Protein AF-A0AAE1SAD1-F1 (afdb_monomer)

Structure (mmCIF, N/CA/C/O backbone):
data_AF-A0AAE1SAD1-F1
#
_entry.id   AF-A0AAE1SAD1-F1
#
loop_
_atom_site.group_PDB
_atom_site.id
_atom_site.type_symbol
_atom_site.label_atom_id
_atom_site.label_alt_id
_atom_site.label_comp_id
_atom_site.label_asym_id
_atom_site.label_entity_id
_atom_site.label_seq_id
_atom_site.pdbx_PDB_ins_code
_atom_site.Cartn_x
_atom_site.Cartn_y
_atom_site.Cartn_z
_atom_site.occupancy
_atom_site.B_iso_or_equiv
_atom_site.auth_seq_id
_atom_site.auth_comp_id
_atom_site.auth_asym_id
_atom_site.auth_atom_id
_atom_site.pdbx_PDB_model_num
ATOM 1 N N . MET A 1 1 ? 0.193 -65.479 -30.398 1.00 45.03 1 MET A N 1
ATOM 2 C CA . MET A 1 1 ? -0.201 -64.657 -31.556 1.00 45.03 1 MET A CA 1
ATOM 3 C C . MET A 1 1 ? -1.504 -63.958 -31.208 1.00 45.03 1 MET A C 1
ATOM 5 O O . MET A 1 1 ? -2.545 -64.525 -31.478 1.00 45.03 1 MET A O 1
ATOM 9 N N . VAL A 1 2 ? -1.427 -62.800 -30.546 1.00 30.14 2 VAL A N 1
ATOM 10 C CA . VAL A 1 2 ? -2.433 -61.721 -30.554 1.00 30.14 2 VAL A CA 1
ATOM 11 C C . VAL A 1 2 ? -1.659 -60.444 -30.211 1.00 30.14 2 VAL A C 1
ATOM 13 O O . VAL A 1 2 ? -1.040 -60.374 -29.152 1.00 30.14 2 VAL A O 1
ATOM 16 N N . ASN A 1 3 ? -1.635 -59.507 -31.159 1.00 36.34 3 ASN A N 1
ATOM 17 C CA . ASN A 1 3 ? -1.235 -58.114 -30.973 1.00 36.34 3 ASN A CA 1
ATOM 18 C C . ASN A 1 3 ? -2.281 -57.410 -30.108 1.00 36.34 3 ASN A C 1
ATOM 20 O O . ASN A 1 3 ? -3.473 -57.578 -30.357 1.00 36.34 3 ASN A O 1
ATOM 24 N N . THR A 1 4 ? -1.842 -56.545 -29.202 1.00 33.09 4 THR A N 1
ATOM 25 C CA . THR A 1 4 ? -2.656 -55.414 -28.747 1.00 33.09 4 THR A CA 1
ATOM 26 C C . THR A 1 4 ? -1.772 -54.180 -28.735 1.00 33.09 4 THR A C 1
ATOM 28 O O . THR A 1 4 ? -0.856 -54.080 -27.919 1.00 33.09 4 THR A O 1
ATOM 31 N N . ASP A 1 5 ? -2.040 -53.312 -29.707 1.00 34.28 5 ASP A N 1
ATOM 32 C CA . ASP A 1 5 ? -1.488 -51.974 -29.877 1.00 34.28 5 ASP A CA 1
ATOM 33 C C . ASP A 1 5 ? -1.602 -51.147 -28.591 1.00 34.28 5 ASP A C 1
ATOM 35 O O . ASP A 1 5 ? -2.661 -51.078 -27.962 1.00 34.28 5 ASP A O 1
ATOM 39 N N . CYS A 1 6 ? -0.500 -50.494 -28.225 1.00 36.47 6 CYS A N 1
ATOM 40 C CA . CYS A 1 6 ? -0.513 -49.352 -27.321 1.00 36.47 6 CYS A CA 1
ATOM 41 C C . CYS A 1 6 ? -0.964 -48.128 -28.121 1.00 36.47 6 CYS A C 1
ATOM 43 O O . CYS A 1 6 ? -0.155 -47.516 -28.818 1.00 36.47 6 CYS A O 1
ATOM 45 N N . ASP A 1 7 ? -2.239 -47.766 -27.998 1.00 34.94 7 ASP A N 1
ATOM 46 C CA . ASP A 1 7 ? -2.718 -46.454 -28.420 1.00 34.94 7 ASP A CA 1
ATOM 47 C C . ASP A 1 7 ? -2.184 -45.382 -27.461 1.00 34.94 7 ASP A C 1
ATOM 49 O O . ASP A 1 7 ? -2.603 -45.259 -26.306 1.00 34.94 7 ASP A O 1
ATOM 53 N N . ASP A 1 8 ? -1.246 -44.599 -27.982 1.00 42.88 8 ASP A N 1
ATOM 54 C CA . ASP A 1 8 ? -0.755 -43.342 -27.438 1.00 42.88 8 ASP A CA 1
ATOM 55 C C . ASP A 1 8 ? -1.897 -42.310 -27.437 1.00 42.88 8 ASP A C 1
ATOM 57 O O . ASP A 1 8 ? -2.200 -41.668 -28.445 1.00 42.88 8 ASP A O 1
ATOM 61 N N . LYS A 1 9 ? -2.598 -42.182 -26.305 1.00 36.25 9 LYS A N 1
ATOM 62 C CA . LYS A 1 9 ? -3.498 -41.053 -26.053 1.00 36.25 9 LYS A CA 1
ATOM 63 C C . LYS A 1 9 ? -2.836 -40.103 -25.075 1.00 36.25 9 LYS A C 1
ATOM 65 O O . LYS A 1 9 ? -2.869 -40.297 -23.863 1.00 36.25 9 LYS A O 1
ATOM 70 N N . THR A 1 10 ? -2.293 -39.032 -25.638 1.00 41.91 10 THR A N 1
ATOM 71 C CA . THR A 1 10 ? -1.867 -37.817 -24.951 1.00 41.91 10 THR A CA 1
ATOM 72 C C . THR A 1 10 ? -3.072 -37.194 -24.232 1.00 41.91 10 THR A C 1
ATOM 74 O O . THR A 1 10 ? -3.811 -36.376 -24.778 1.00 41.91 10 THR A O 1
ATOM 77 N N . THR A 1 11 ? -3.328 -37.618 -22.997 1.00 37.41 11 THR A N 1
ATOM 78 C CA . THR A 1 11 ? -4.283 -36.964 -22.101 1.00 37.41 11 THR A CA 1
ATOM 79 C C . THR A 1 11 ? -3.652 -35.678 -21.577 1.00 37.41 11 THR A C 1
ATOM 81 O O . THR A 1 11 ? -2.951 -35.698 -20.567 1.00 37.41 11 THR A O 1
ATOM 84 N N . ASN A 1 12 ? -3.888 -34.553 -22.254 1.00 43.28 12 ASN A N 1
ATOM 85 C CA . ASN A 1 12 ? -3.687 -33.235 -21.650 1.00 43.28 12 ASN A CA 1
ATOM 86 C C . ASN A 1 12 ? -4.651 -33.116 -20.458 1.00 43.28 12 ASN A C 1
ATOM 88 O O . ASN A 1 12 ? -5.869 -33.077 -20.630 1.00 43.28 12 ASN A O 1
ATOM 92 N N . ALA A 1 13 ? -4.094 -33.180 -19.248 1.00 40.34 13 ALA A N 1
ATOM 93 C CA . ALA A 1 13 ? -4.828 -33.407 -18.011 1.00 40.34 13 ALA A CA 1
ATOM 94 C C . ALA A 1 13 ? -5.499 -32.122 -17.465 1.00 40.34 13 ALA A C 1
ATOM 96 O O . ALA A 1 13 ? -4.855 -31.073 -17.431 1.00 40.34 13 ALA A O 1
ATOM 97 N N . PRO A 1 14 ? -6.735 -32.205 -16.928 1.00 44.31 14 PRO A N 1
ATOM 98 C CA . PRO A 1 14 ? -7.414 -31.114 -16.207 1.00 44.31 14 PRO A CA 1
ATOM 99 C C . PRO A 1 14 ? -6.625 -30.566 -15.002 1.00 44.31 14 PRO A C 1
ATOM 101 O O . PRO A 1 14 ? -6.764 -29.401 -14.650 1.00 44.31 14 PRO A O 1
ATOM 104 N N . PHE A 1 15 ? -5.743 -31.387 -14.423 1.00 36.44 15 PHE A N 1
ATOM 105 C CA . PHE A 1 15 ? -4.927 -31.075 -13.242 1.00 36.44 15 PHE A CA 1
ATOM 106 C C . PHE A 1 15 ? -4.009 -29.855 -13.388 1.00 36.44 15 PHE A C 1
ATOM 108 O O . PHE A 1 15 ? -3.635 -29.244 -12.391 1.00 36.44 15 PHE A O 1
ATOM 115 N N . GLN A 1 16 ? -3.607 -29.509 -14.611 1.00 46.38 16 GLN A N 1
ATOM 116 C CA . GLN A 1 16 ? -2.643 -28.431 -14.829 1.00 46.38 16 GLN A CA 1
ATOM 117 C C . GLN A 1 16 ? -3.283 -27.042 -14.690 1.00 46.38 16 GLN A C 1
ATOM 119 O O . GLN A 1 16 ? -2.600 -26.090 -14.327 1.00 46.38 16 GLN A O 1
ATOM 124 N N . LYS A 1 17 ? -4.597 -26.940 -14.932 1.00 49.53 17 LYS A N 1
ATOM 125 C CA . LYS A 1 17 ? -5.351 -25.686 -14.822 1.00 49.53 17 LYS A CA 1
ATOM 126 C C . LYS A 1 17 ? -5.683 -25.346 -13.365 1.00 49.53 17 LYS A C 1
ATOM 128 O O . LYS A 1 17 ? -5.573 -24.190 -12.978 1.00 49.53 17 LYS A O 1
ATOM 133 N N . ASP A 1 18 ? -5.990 -26.359 -12.554 1.00 54.31 18 ASP A N 1
ATOM 134 C CA . ASP A 1 18 ? -6.294 -26.181 -11.127 1.00 54.31 18 ASP A CA 1
ATOM 135 C C . ASP A 1 18 ? -5.071 -25.704 -10.321 1.00 54.31 18 ASP A C 1
ATOM 137 O O . ASP A 1 18 ? -5.212 -24.934 -9.372 1.00 54.31 18 ASP A O 1
ATOM 141 N N . LEU A 1 19 ? -3.856 -26.107 -10.717 1.00 58.06 19 LEU A N 1
ATOM 142 C CA . LEU A 1 19 ? -2.624 -25.655 -10.059 1.00 58.06 19 LEU A CA 1
ATOM 143 C C . LEU A 1 19 ? -2.280 -24.190 -10.367 1.00 58.06 19 LEU A C 1
ATOM 145 O O . LEU A 1 19 ? -1.718 -23.513 -9.513 1.00 58.06 19 LEU A O 1
ATOM 149 N N . GLU A 1 20 ? -2.594 -23.706 -11.573 1.00 61.91 20 GLU A N 1
ATOM 150 C CA . GLU A 1 20 ? -2.303 -22.323 -11.984 1.00 61.91 20 GLU A CA 1
ATOM 151 C C . GLU A 1 20 ? -3.233 -21.302 -11.322 1.00 61.91 20 GLU A C 1
ATOM 153 O O . GLU A 1 20 ? -2.832 -20.160 -11.110 1.00 61.91 20 GLU A O 1
ATOM 158 N N . ASP A 1 21 ? -4.446 -21.720 -10.957 1.00 72.12 21 ASP A N 1
ATOM 159 C CA . ASP A 1 21 ? -5.444 -20.866 -10.309 1.00 72.12 21 ASP A CA 1
ATOM 160 C C . ASP A 1 21 ? -5.381 -20.946 -8.764 1.00 72.12 21 ASP A C 1
ATOM 162 O O . ASP A 1 21 ? -6.132 -20.254 -8.075 1.00 72.12 21 ASP A O 1
ATOM 166 N N . THR A 1 22 ? -4.466 -21.747 -8.200 1.00 84.19 22 THR A N 1
ATOM 167 C CA . THR A 1 22 ? -4.281 -21.878 -6.745 1.00 84.19 22 THR A CA 1
ATOM 168 C C . THR A 1 22 ? -3.224 -20.899 -6.230 1.00 84.19 22 THR A C 1
ATOM 170 O O . THR A 1 22 ? -2.067 -20.940 -6.645 1.00 84.19 22 THR A O 1
ATOM 173 N N . ALA A 1 23 ? -3.588 -20.050 -5.265 1.00 86.69 23 ALA A N 1
ATOM 174 C CA . ALA A 1 23 ? -2.625 -19.196 -4.576 1.00 86.69 23 ALA A CA 1
ATOM 175 C C . ALA A 1 23 ? -1.689 -20.045 -3.696 1.00 86.69 23 ALA A C 1
ATOM 177 O O . ALA A 1 23 ? -2.121 -20.663 -2.721 1.00 86.69 23 ALA A O 1
ATOM 178 N N . MET A 1 24 ? -0.403 -20.078 -4.047 1.00 88.88 24 MET A N 1
ATOM 179 C CA . MET A 1 24 ? 0.636 -20.815 -3.325 1.00 88.88 24 MET A CA 1
ATOM 180 C C . MET A 1 24 ? 1.745 -19.881 -2.853 1.00 88.88 24 MET A C 1
ATOM 182 O O . MET A 1 24 ? 2.115 -18.946 -3.563 1.00 88.88 24 MET A O 1
ATOM 186 N N . ILE A 1 25 ? 2.293 -20.171 -1.672 1.00 91.12 25 ILE A N 1
ATOM 187 C CA . ILE A 1 25 ? 3.311 -19.347 -1.017 1.00 91.12 25 ILE A CA 1
ATOM 188 C C . ILE A 1 25 ? 4.451 -20.236 -0.525 1.00 91.12 25 ILE A C 1
ATOM 190 O O . ILE A 1 25 ? 4.215 -21.265 0.116 1.00 91.12 25 ILE A O 1
ATOM 194 N N . GLY A 1 26 ? 5.686 -19.838 -0.820 1.00 90.25 26 GLY A N 1
ATOM 195 C CA . GLY A 1 26 ? 6.889 -20.438 -0.264 1.00 90.25 26 GLY A CA 1
ATOM 196 C C . GLY A 1 26 ? 7.049 -20.151 1.231 1.00 90.25 26 GLY A C 1
ATOM 197 O O . GLY A 1 26 ? 6.724 -19.075 1.727 1.00 90.25 26 GLY A O 1
ATOM 198 N N . ILE A 1 27 ? 7.609 -21.111 1.971 1.00 90.62 27 ILE A N 1
ATOM 199 C CA . ILE A 1 27 ? 7.865 -20.930 3.409 1.00 90.62 27 ILE A CA 1
ATOM 200 C C . ILE A 1 27 ? 8.840 -19.776 3.688 1.00 90.62 27 ILE A C 1
ATOM 202 O O . ILE A 1 27 ? 8.686 -19.067 4.681 1.00 90.62 27 ILE A O 1
ATOM 206 N N . ASP A 1 28 ? 9.811 -19.561 2.798 1.00 87.75 28 ASP A N 1
ATOM 207 C CA . ASP A 1 28 ? 10.787 -18.478 2.918 1.00 87.75 28 ASP A CA 1
ATOM 208 C C . ASP A 1 28 ? 10.122 -17.107 2.729 1.00 87.75 28 ASP A C 1
ATOM 210 O O . ASP A 1 28 ? 10.429 -16.171 3.469 1.00 87.75 28 ASP A O 1
ATOM 214 N N . ASP A 1 29 ? 9.180 -16.995 1.786 1.00 89.00 29 ASP A N 1
ATOM 215 C CA . ASP A 1 29 ? 8.408 -15.771 1.558 1.00 89.00 29 ASP A CA 1
ATOM 216 C C . ASP A 1 29 ? 7.542 -15.448 2.781 1.00 89.00 29 ASP A C 1
ATOM 218 O O . ASP A 1 29 ? 7.532 -14.309 3.245 1.00 89.00 29 ASP A O 1
ATOM 222 N N . MET A 1 30 ? 6.926 -16.468 3.395 1.00 91.06 30 MET A N 1
ATOM 223 C CA . MET A 1 30 ? 6.197 -16.300 4.657 1.00 91.06 30 MET A CA 1
ATOM 224 C C . MET A 1 30 ? 7.071 -15.792 5.800 1.00 91.06 30 MET A C 1
ATOM 226 O O . MET A 1 30 ? 6.666 -14.919 6.565 1.00 91.06 30 MET A O 1
ATOM 230 N N . GLN A 1 31 ? 8.279 -16.336 5.946 1.00 87.88 31 GLN A N 1
ATOM 231 C CA . GLN A 1 31 ? 9.178 -15.917 7.018 1.00 87.88 31 GLN A CA 1
ATOM 232 C C . GLN A 1 31 ? 9.656 -14.476 6.846 1.00 87.88 31 GLN A C 1
ATOM 234 O O . GLN A 1 31 ? 9.837 -13.775 7.842 1.00 87.88 31 GLN A O 1
ATOM 239 N N . ARG A 1 32 ? 9.862 -14.039 5.602 1.00 85.31 32 ARG A N 1
ATOM 240 C CA . ARG A 1 32 ? 10.340 -12.691 5.281 1.00 85.31 32 ARG A CA 1
ATOM 241 C C . ARG A 1 32 ? 9.243 -11.637 5.387 1.00 85.31 32 ARG A C 1
ATOM 243 O O . ARG A 1 32 ? 9.510 -10.560 5.907 1.00 85.31 32 ARG A O 1
ATOM 250 N N . ALA A 1 33 ? 8.014 -11.987 5.021 1.00 89.56 33 ALA A N 1
ATOM 251 C CA . ALA A 1 33 ? 6.823 -11.164 5.225 1.00 89.56 33 ALA A CA 1
ATOM 252 C C . ALA A 1 33 ? 6.568 -10.782 6.698 1.00 89.56 33 ALA A C 1
ATOM 254 O O . ALA A 1 33 ? 5.872 -9.806 6.976 1.00 89.56 33 ALA A O 1
ATOM 255 N N . ASN A 1 34 ? 7.139 -11.514 7.664 1.00 88.19 34 ASN A N 1
ATOM 256 C CA . ASN A 1 34 ? 6.917 -11.257 9.089 1.00 88.19 34 ASN A CA 1
ATOM 257 C C . ASN A 1 34 ? 7.298 -9.840 9.531 1.00 88.19 34 ASN A C 1
ATOM 259 O O . ASN A 1 34 ? 6.636 -9.314 10.420 1.00 88.19 34 ASN A O 1
ATOM 263 N N . SER A 1 35 ? 8.335 -9.219 8.954 1.00 84.94 35 SER A N 1
ATOM 264 C CA . SER A 1 35 ? 8.712 -7.854 9.349 1.00 84.94 35 SER A CA 1
ATOM 265 C C . SER A 1 35 ? 7.663 -6.831 8.923 1.00 84.94 35 SER A C 1
ATOM 267 O O . SER A 1 35 ? 7.303 -5.973 9.725 1.00 84.94 35 SER A O 1
ATOM 269 N N . THR A 1 36 ? 7.142 -6.949 7.696 1.00 86.62 36 THR A N 1
ATOM 270 C CA . THR A 1 36 ? 6.043 -6.102 7.210 1.00 86.62 36 THR A CA 1
ATOM 271 C C . THR A 1 36 ? 4.793 -6.343 8.039 1.00 86.62 36 THR A C 1
ATOM 273 O O . THR A 1 36 ? 4.138 -5.403 8.472 1.00 86.62 36 THR A O 1
ATOM 276 N N . LEU A 1 37 ? 4.486 -7.608 8.334 1.00 89.69 37 LEU A N 1
ATOM 277 C CA . LEU A 1 37 ? 3.317 -7.960 9.127 1.00 89.69 37 LEU A CA 1
ATOM 278 C C . LEU A 1 37 ? 3.418 -7.451 10.571 1.00 89.69 37 LEU A C 1
ATOM 280 O O . LEU A 1 37 ? 2.423 -6.974 11.112 1.00 89.69 37 LEU A O 1
ATOM 284 N N . GLU A 1 38 ? 4.594 -7.530 11.199 1.00 88.12 38 GLU A N 1
ATOM 285 C CA . GLU A 1 38 ? 4.828 -6.960 12.528 1.00 88.12 38 GLU A CA 1
ATOM 286 C C . GLU A 1 38 ? 4.620 -5.442 12.512 1.00 88.12 38 GLU A C 1
ATOM 288 O O . GLU A 1 38 ? 3.900 -4.926 13.372 1.00 88.12 38 GLU A O 1
ATOM 293 N N . ASP A 1 39 ? 5.206 -4.739 11.539 1.00 85.12 39 ASP A N 1
ATOM 294 C CA . ASP A 1 39 ? 5.037 -3.291 11.399 1.00 85.12 39 ASP A CA 1
ATOM 295 C C . ASP A 1 39 ? 3.571 -2.917 11.154 1.00 85.12 39 ASP A C 1
ATOM 297 O O . ASP A 1 39 ? 3.019 -2.075 11.862 1.00 85.12 39 ASP A O 1
ATOM 301 N N . PHE A 1 40 ? 2.893 -3.626 10.249 1.00 87.69 40 PHE A N 1
ATOM 302 C CA . PHE A 1 40 ? 1.468 -3.457 9.992 1.00 87.69 40 PHE A CA 1
ATOM 303 C C . PHE A 1 40 ? 0.643 -3.648 11.268 1.00 87.69 40 PHE A C 1
ATOM 305 O O . PHE A 1 40 ? -0.196 -2.811 11.591 1.00 87.69 40 PHE A O 1
ATOM 312 N N . CYS A 1 41 ? 0.896 -4.707 12.041 1.00 85.38 41 CYS A N 1
ATOM 313 C CA . CYS A 1 41 ? 0.181 -4.945 13.293 1.00 85.38 41 CYS A CA 1
ATOM 314 C C . CYS A 1 41 ? 0.431 -3.821 14.307 1.00 85.38 41 CYS A C 1
ATOM 316 O O . CYS A 1 41 ? -0.510 -3.344 14.936 1.00 85.38 41 CYS A O 1
ATOM 318 N N . ARG A 1 42 ? 1.681 -3.369 14.467 1.00 80.62 42 ARG A N 1
ATOM 319 C CA . ARG A 1 42 ? 2.030 -2.283 15.400 1.00 80.62 42 ARG A CA 1
ATOM 320 C C . ARG A 1 42 ? 1.410 -0.950 14.998 1.00 80.62 42 ARG A C 1
ATOM 322 O O . ARG A 1 42 ? 0.995 -0.195 15.874 1.00 80.62 42 ARG A O 1
ATOM 329 N N . SER A 1 43 ? 1.351 -0.685 13.699 1.00 79.12 43 SER A N 1
ATOM 330 C CA . SER A 1 43 ? 0.948 0.605 13.154 1.00 79.12 43 SER A CA 1
ATOM 331 C C . SER A 1 43 ? -0.560 0.695 12.918 1.00 79.12 43 SER A C 1
ATOM 333 O O . SER A 1 43 ? -1.150 1.717 13.239 1.00 79.12 43 SER A O 1
ATOM 335 N N . TYR A 1 44 ? -1.215 -0.359 12.417 1.00 82.62 44 TYR A N 1
ATOM 336 C CA . TYR A 1 44 ? -2.611 -0.293 11.960 1.00 82.62 44 TYR A CA 1
ATOM 337 C C . TYR A 1 44 ? -3.628 -0.827 12.960 1.00 82.62 44 TYR A C 1
ATOM 339 O O . TYR A 1 44 ? -4.765 -0.361 12.963 1.00 82.62 44 TYR A O 1
ATOM 347 N N . PHE A 1 45 ? -3.272 -1.762 13.844 1.00 84.38 45 PHE A N 1
ATOM 348 C CA . PHE A 1 45 ? -4.265 -2.362 14.747 1.00 84.38 45 PHE A CA 1
ATOM 349 C C . PHE A 1 45 ? -4.933 -1.334 15.657 1.00 84.38 45 PHE A C 1
ATOM 351 O O . PHE A 1 45 ? -6.133 -1.431 15.912 1.00 84.38 45 PHE A O 1
ATOM 358 N N . MET A 1 46 ? -4.196 -0.302 16.068 1.00 77.06 46 MET A N 1
ATOM 359 C CA . MET A 1 46 ? -4.766 0.804 16.833 1.00 77.06 46 MET A CA 1
ATOM 360 C C . MET A 1 46 ? -5.880 1.547 16.073 1.00 77.06 46 MET A C 1
ATOM 362 O O . MET A 1 46 ? -6.859 1.954 16.693 1.00 77.06 46 MET A O 1
ATOM 366 N N . PHE A 1 47 ? -5.792 1.667 14.743 1.00 75.81 47 PHE A N 1
ATOM 367 C CA . PHE A 1 47 ? -6.836 2.295 13.913 1.00 75.81 47 PHE A CA 1
ATOM 368 C C . PHE A 1 47 ? -8.048 1.396 13.733 1.00 75.81 47 PHE A C 1
ATOM 370 O O . PHE A 1 47 ? -9.177 1.867 13.668 1.00 75.81 47 PHE A O 1
ATOM 377 N N . HIS A 1 48 ? -7.821 0.088 13.770 1.00 79.81 48 HIS A N 1
ATOM 378 C CA . HIS A 1 48 ? -8.874 -0.919 13.799 1.00 79.81 48 HIS A CA 1
ATOM 379 C C . HIS A 1 48 ? -9.444 -1.134 15.206 1.00 79.81 48 HIS A C 1
ATOM 381 O O . HIS A 1 48 ? -10.138 -2.120 15.438 1.00 79.81 48 HIS A O 1
ATOM 387 N N . LYS A 1 49 ? -9.138 -0.253 16.175 1.00 76.94 49 LYS A N 1
ATOM 388 C CA . LYS A 1 49 ? -9.566 -0.368 17.582 1.00 76.94 49 LYS A CA 1
ATOM 389 C C . LYS A 1 49 ? -9.252 -1.749 18.182 1.00 76.94 49 LYS A C 1
ATOM 391 O O . LYS A 1 49 ? -9.960 -2.241 19.060 1.00 76.94 49 LYS A O 1
ATOM 396 N N . MET A 1 50 ? -8.206 -2.404 17.679 1.00 81.06 50 MET A N 1
ATOM 397 C CA . MET A 1 50 ? -7.783 -3.717 18.139 1.00 81.06 50 MET A CA 1
ATOM 398 C C . MET A 1 50 ? -6.865 -3.550 19.344 1.00 81.06 50 MET A C 1
ATOM 400 O O . MET A 1 50 ? -5.878 -2.819 19.298 1.00 81.06 50 MET A O 1
ATOM 404 N N . ASP A 1 51 ? -7.192 -4.254 20.425 1.00 75.69 51 ASP A N 1
ATOM 405 C CA . ASP A 1 51 ? -6.407 -4.234 21.653 1.00 75.69 51 ASP A CA 1
ATOM 406 C C . ASP A 1 51 ? -5.186 -5.169 21.525 1.00 75.69 51 ASP A C 1
ATOM 408 O O . ASP A 1 51 ? -5.364 -6.390 21.410 1.00 75.69 51 ASP A O 1
ATOM 412 N N . PRO A 1 52 ? -3.944 -4.647 21.570 1.00 69.62 52 PRO A N 1
ATOM 413 C CA . PRO A 1 52 ? -2.739 -5.468 21.502 1.00 69.62 52 PRO A CA 1
ATOM 414 C C . PRO A 1 52 ? -2.580 -6.410 22.708 1.00 69.62 52 PRO A C 1
ATOM 416 O O . PRO A 1 52 ? -1.838 -7.389 22.635 1.00 69.62 52 PRO A O 1
ATOM 419 N N . HIS A 1 53 ? -3.288 -6.157 23.813 1.00 77.38 53 HIS A N 1
ATOM 420 C CA . HIS A 1 53 ? -3.324 -7.031 24.983 1.00 77.38 53 HIS A CA 1
ATOM 421 C C . HIS A 1 53 ? -4.352 -8.169 24.852 1.00 77.38 53 HIS A C 1
ATOM 423 O O . HIS A 1 53 ? -4.420 -9.033 25.729 1.00 77.38 53 HIS A O 1
ATOM 429 N N . GLN A 1 54 ? -5.112 -8.220 23.751 1.00 83.31 54 GLN A N 1
ATOM 430 C CA . GLN A 1 54 ? -6.068 -9.285 23.443 1.00 83.31 54 GLN A CA 1
ATOM 431 C C . GLN A 1 54 ? -5.559 -10.170 22.297 1.00 83.31 54 GLN A C 1
ATOM 433 O O . GLN A 1 54 ? -5.903 -9.961 21.130 1.00 83.31 54 GLN A O 1
ATOM 438 N N . PRO A 1 55 ? -4.786 -11.229 22.603 1.00 80.25 55 PRO A N 1
ATOM 439 C CA . PRO A 1 55 ? -4.153 -12.055 21.578 1.00 80.25 55 PRO A CA 1
ATOM 440 C C . PRO A 1 55 ? -5.158 -12.754 20.656 1.00 80.25 55 PRO A C 1
ATOM 442 O O . PRO A 1 55 ? -4.831 -13.029 19.507 1.00 80.25 55 PRO A O 1
ATOM 445 N N . GLN A 1 56 ? -6.391 -13.014 21.106 1.00 81.81 56 GLN A N 1
ATOM 446 C CA . GLN A 1 56 ? -7.414 -13.623 20.249 1.00 81.81 56 GLN A CA 1
ATOM 447 C C . GLN A 1 56 ? -7.794 -12.735 19.061 1.00 81.81 56 GLN A C 1
ATOM 449 O O . GLN A 1 56 ? -7.940 -13.241 17.950 1.00 81.81 56 GLN A O 1
ATOM 454 N N . SER A 1 57 ? -7.904 -11.423 19.277 1.00 74.25 57 SER A N 1
ATOM 455 C CA . SER A 1 57 ? -8.231 -10.455 18.226 1.00 74.25 57 SER A CA 1
ATOM 456 C C . SER A 1 57 ? -7.128 -10.391 17.169 1.00 74.25 57 SER A C 1
ATOM 458 O O . SER A 1 57 ? -7.416 -10.274 15.985 1.00 74.25 57 SER A O 1
ATOM 460 N N . ILE A 1 58 ? -5.871 -10.552 17.589 1.00 77.88 58 ILE A N 1
ATOM 461 C CA . ILE A 1 58 ? -4.699 -10.596 16.708 1.00 77.88 58 ILE A CA 1
ATOM 462 C C . ILE A 1 58 ? -4.659 -11.913 15.923 1.00 77.88 58 ILE A C 1
ATOM 464 O O . ILE A 1 58 ? -4.642 -11.920 14.693 1.00 77.88 58 ILE A O 1
ATOM 468 N N . ILE A 1 59 ? -4.688 -13.043 16.636 1.00 86.81 59 ILE A N 1
ATOM 469 C CA . ILE A 1 59 ? -4.514 -14.387 16.065 1.00 86.81 59 ILE A CA 1
ATOM 470 C C . ILE A 1 59 ? -5.641 -14.735 15.088 1.00 86.81 59 ILE A C 1
ATOM 472 O O . ILE A 1 59 ? -5.413 -15.478 14.139 1.00 86.81 59 ILE A O 1
ATOM 476 N N . ARG A 1 60 ? -6.847 -14.192 15.284 1.00 89.19 60 ARG A N 1
ATOM 477 C CA . ARG A 1 60 ? -7.992 -14.449 14.404 1.00 89.19 60 ARG A CA 1
ATOM 478 C C . ARG A 1 60 ? -7.743 -14.024 12.954 1.00 89.19 60 ARG A C 1
ATOM 480 O O . ARG A 1 60 ? -8.175 -14.728 12.047 1.00 89.19 60 ARG A O 1
ATOM 487 N N . PHE A 1 61 ? -7.086 -12.886 12.737 1.00 91.31 61 PHE A N 1
ATOM 488 C CA . PHE A 1 61 ? -6.917 -12.293 11.402 1.00 91.31 61 PHE A CA 1
ATOM 489 C C . PHE A 1 61 ? -5.528 -12.538 10.813 1.00 91.31 61 PHE A C 1
ATOM 491 O O . PHE A 1 61 ? -5.360 -12.533 9.592 1.00 91.31 61 PHE A O 1
ATOM 498 N N . LEU A 1 62 ? -4.549 -12.815 11.677 1.00 91.12 62 LEU A N 1
ATOM 499 C CA . LEU A 1 62 ? -3.153 -12.998 11.302 1.00 91.12 62 LEU A CA 1
ATOM 500 C C . LEU A 1 62 ? -2.923 -14.030 10.181 1.00 91.12 62 LEU A C 1
ATOM 502 O O . LEU A 1 62 ? -2.113 -13.729 9.312 1.00 91.12 62 LEU A O 1
ATOM 506 N N . PRO A 1 63 ? -3.613 -15.191 10.115 1.00 92.81 63 PRO A N 1
ATOM 507 C CA . PRO A 1 63 ? -3.377 -16.160 9.046 1.00 92.81 63 PRO A CA 1
ATOM 508 C C . PRO A 1 63 ? -3.640 -15.604 7.644 1.00 92.81 63 PRO A C 1
ATOM 510 O O . PRO A 1 63 ? -2.835 -15.839 6.749 1.00 92.81 63 PRO A O 1
ATOM 513 N N . LEU A 1 64 ? -4.727 -14.845 7.445 1.00 94.56 64 LEU A N 1
ATOM 514 C CA . LEU A 1 64 ? -5.046 -14.290 6.125 1.00 94.56 64 LEU A CA 1
ATOM 515 C C . LEU A 1 64 ? -4.249 -13.032 5.792 1.00 94.56 64 LEU A C 1
ATOM 517 O O . LEU A 1 64 ? -3.881 -12.857 4.630 1.00 94.56 64 LEU A O 1
ATOM 521 N N . LEU A 1 65 ? -3.928 -12.201 6.787 1.00 95.19 65 LEU A N 1
ATOM 522 C CA . LEU A 1 65 ? -3.002 -11.084 6.589 1.00 95.19 65 LEU A CA 1
ATOM 523 C C . LEU A 1 65 ? -1.606 -11.598 6.217 1.00 95.19 65 LEU A C 1
ATOM 525 O O . LEU A 1 65 ? -1.038 -11.159 5.224 1.00 95.19 65 LEU A O 1
ATOM 529 N N . SER A 1 66 ? -1.099 -12.588 6.959 1.00 95.44 66 SER A N 1
ATOM 530 C CA . SER A 1 66 ? 0.180 -13.242 6.681 1.00 95.44 66 SER A CA 1
ATOM 531 C C . SER A 1 66 ? 0.174 -13.889 5.304 1.00 95.44 66 SER A C 1
ATOM 533 O O . SER A 1 66 ? 1.092 -13.643 4.534 1.00 95.44 66 SER A O 1
ATOM 535 N N . PHE A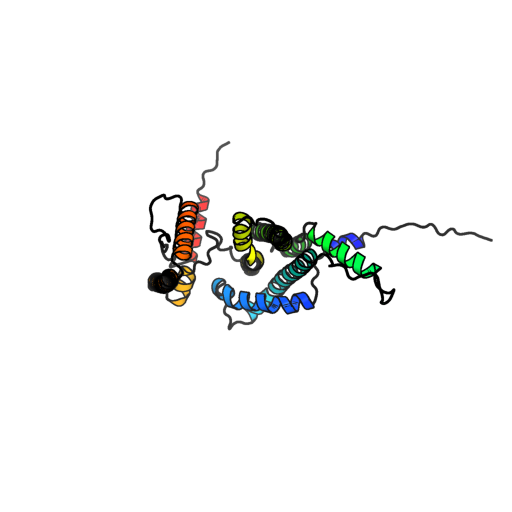 1 67 ? -0.862 -14.655 4.953 1.00 96.25 67 PHE A N 1
ATOM 536 C CA . PHE A 1 67 ? -0.973 -15.260 3.627 1.00 96.25 67 PHE A CA 1
ATOM 537 C C . PHE A 1 67 ? -0.942 -14.201 2.515 1.00 96.25 67 PHE A C 1
ATOM 539 O O . PHE A 1 67 ? -0.173 -14.316 1.570 1.00 96.25 67 PHE A O 1
ATOM 546 N N . THR A 1 68 ? -1.725 -13.132 2.647 1.00 96.81 68 THR A N 1
ATOM 547 C CA . THR A 1 68 ? -1.786 -12.066 1.637 1.00 96.81 68 THR A CA 1
ATOM 548 C C . THR A 1 68 ? -0.440 -11.364 1.468 1.00 96.81 68 THR A C 1
ATOM 550 O O . THR A 1 68 ? 0.065 -11.283 0.351 1.00 96.81 68 THR A O 1
ATOM 553 N N . GLU A 1 69 ? 0.174 -10.930 2.570 1.00 96.62 69 GLU A N 1
ATOM 554 C CA . GLU A 1 69 ? 1.480 -10.262 2.557 1.00 96.62 69 GLU A CA 1
ATOM 555 C C . GLU A 1 69 ? 2.576 -11.173 1.999 1.00 96.62 69 GLU A C 1
ATOM 557 O O . GLU A 1 69 ? 3.367 -10.775 1.152 1.00 96.62 69 GLU A O 1
ATOM 562 N N . SER A 1 70 ? 2.586 -12.441 2.405 1.00 96.38 70 SER A N 1
ATOM 563 C CA . SER A 1 70 ? 3.584 -13.402 1.929 1.00 96.38 70 SER A CA 1
ATOM 564 C C . SER A 1 70 ? 3.437 -13.692 0.436 1.00 96.38 70 SER A C 1
ATOM 566 O O . SER A 1 70 ? 4.432 -13.919 -0.250 1.00 96.38 70 SER A O 1
ATOM 568 N N . TYR A 1 71 ? 2.207 -13.670 -0.085 1.00 96.19 71 TYR A N 1
ATOM 569 C CA . TYR A 1 71 ? 1.961 -13.798 -1.517 1.00 96.19 71 TYR A CA 1
ATOM 570 C C . TYR A 1 71 ? 2.489 -12.572 -2.270 1.00 96.19 71 TYR A C 1
ATOM 572 O O . TYR A 1 71 ? 3.184 -12.739 -3.269 1.00 96.19 71 TYR A O 1
ATOM 580 N N . ILE A 1 72 ? 2.220 -11.357 -1.777 1.00 95.12 72 ILE A N 1
ATOM 581 C CA . ILE A 1 72 ? 2.752 -10.109 -2.351 1.00 95.12 72 ILE A CA 1
ATOM 582 C C . ILE A 1 72 ? 4.284 -10.136 -2.355 1.00 95.12 72 ILE A C 1
ATOM 584 O O . ILE A 1 72 ? 4.887 -9.961 -3.412 1.00 95.12 72 ILE A O 1
ATOM 588 N N . TYR A 1 73 ? 4.902 -10.487 -1.226 1.00 92.81 73 TYR A N 1
ATOM 589 C CA . TYR A 1 73 ? 6.353 -10.600 -1.093 1.00 92.81 73 TYR A CA 1
ATOM 590 C C . TYR A 1 73 ? 6.963 -11.613 -2.076 1.00 92.81 73 TYR A C 1
ATOM 592 O O . TYR A 1 73 ? 8.019 -11.385 -2.671 1.00 92.81 73 TYR A O 1
ATOM 600 N N . GLN A 1 74 ? 6.286 -12.744 -2.297 1.00 93.12 74 GLN A N 1
ATOM 601 C CA . GLN A 1 74 ? 6.708 -13.716 -3.303 1.00 93.12 74 GLN A CA 1
ATOM 602 C C . GLN A 1 74 ? 6.696 -13.101 -4.712 1.00 93.12 74 GLN A C 1
ATOM 604 O O . GLN A 1 74 ? 7.618 -13.349 -5.492 1.00 93.12 74 GLN A O 1
ATOM 609 N N . LEU A 1 75 ? 5.686 -12.292 -5.049 1.00 93.06 75 LEU A N 1
ATOM 610 C CA . LEU A 1 75 ? 5.631 -11.586 -6.331 1.00 93.06 75 LEU A CA 1
ATOM 611 C C . LEU A 1 75 ? 6.707 -10.495 -6.435 1.00 93.06 75 LEU A C 1
ATOM 613 O O . LEU A 1 75 ? 7.319 -10.387 -7.498 1.00 93.06 75 LEU A O 1
ATOM 617 N N . ASP A 1 76 ? 7.017 -9.774 -5.353 1.00 90.75 76 ASP A N 1
ATOM 618 C CA . ASP A 1 76 ? 8.148 -8.835 -5.308 1.00 90.75 76 ASP A CA 1
ATOM 619 C C . ASP A 1 76 ? 9.460 -9.547 -5.663 1.00 90.75 76 ASP A C 1
ATOM 621 O O . ASP A 1 76 ? 10.179 -9.125 -6.570 1.00 90.75 76 ASP A O 1
ATOM 625 N N . ASN A 1 77 ? 9.728 -10.706 -5.051 1.00 88.69 77 ASN A N 1
ATOM 626 C CA . ASN A 1 77 ? 10.912 -11.513 -5.361 1.00 88.69 77 ASN A CA 1
ATOM 627 C C . ASN A 1 77 ? 10.950 -11.972 -6.827 1.00 88.69 77 ASN A C 1
ATOM 629 O O . ASN A 1 77 ? 12.026 -12.099 -7.422 1.00 88.69 77 ASN A O 1
ATOM 633 N N . LEU A 1 78 ? 9.793 -12.289 -7.418 1.00 89.56 78 LEU A N 1
ATOM 634 C CA . LEU A 1 78 ? 9.712 -12.630 -8.839 1.00 89.56 78 LEU A CA 1
ATOM 635 C C . LEU A 1 78 ? 9.987 -11.406 -9.716 1.00 89.56 78 LEU A C 1
ATOM 637 O O . LEU A 1 78 ? 10.717 -11.530 -10.699 1.00 89.56 78 LEU A O 1
ATOM 641 N N . ASN A 1 79 ? 9.469 -10.237 -9.347 1.00 90.06 79 ASN A N 1
ATOM 642 C CA . ASN A 1 79 ? 9.726 -8.987 -10.044 1.00 90.06 79 ASN A CA 1
ATOM 643 C C . ASN A 1 79 ? 11.215 -8.592 -9.988 1.00 90.06 79 ASN A C 1
ATOM 645 O O . ASN A 1 79 ? 11.804 -8.289 -11.027 1.00 90.06 79 ASN A O 1
ATOM 649 N N . GLU A 1 80 ? 11.867 -8.698 -8.828 1.00 87.56 80 GLU A N 1
ATOM 650 C CA . GLU A 1 80 ? 13.305 -8.435 -8.673 1.00 87.56 80 GLU A CA 1
ATOM 651 C C . GLU A 1 80 ? 14.169 -9.344 -9.560 1.00 87.56 80 GLU A C 1
ATOM 653 O O . GLU A 1 80 ? 15.145 -8.902 -10.171 1.00 87.56 80 GLU A O 1
ATOM 658 N N . LYS A 1 81 ? 13.793 -10.621 -9.707 1.00 86.94 81 LYS A N 1
ATOM 659 C CA . LYS A 1 81 ? 14.487 -11.546 -10.621 1.00 86.94 81 LYS A CA 1
ATOM 660 C C . LYS A 1 81 ? 14.401 -11.093 -12.081 1.00 86.94 81 LYS A C 1
ATOM 662 O O . LYS A 1 81 ? 15.340 -11.338 -12.834 1.00 86.94 81 LYS A O 1
ATOM 667 N N . LEU A 1 82 ? 13.323 -10.412 -12.483 1.00 83.75 82 LEU A N 1
ATOM 668 C CA . LEU A 1 82 ? 13.193 -9.841 -13.830 1.00 83.75 82 LEU A CA 1
ATOM 669 C C . LEU A 1 82 ? 14.089 -8.611 -14.037 1.00 83.75 82 LEU A C 1
ATOM 671 O O . LEU A 1 82 ? 14.520 -8.363 -15.164 1.00 83.75 82 LEU A O 1
ATOM 675 N N . LEU A 1 83 ? 14.396 -7.861 -12.972 1.00 77.81 83 LEU A N 1
ATOM 676 C CA . LEU A 1 83 ? 15.312 -6.710 -13.012 1.00 77.81 83 LEU A CA 1
ATOM 677 C C . LEU A 1 83 ? 16.770 -7.117 -13.239 1.00 77.81 83 LEU A C 1
ATOM 679 O O . LEU A 1 83 ? 17.556 -6.331 -13.770 1.00 77.81 83 LEU A O 1
ATOM 683 N N . HIS A 1 84 ? 17.128 -8.342 -12.859 1.00 64.94 84 HIS A N 1
ATOM 684 C CA . HIS A 1 84 ? 18.447 -8.925 -13.062 1.00 64.94 84 HIS A CA 1
ATOM 685 C C . HIS A 1 84 ? 18.420 -9.949 -14.207 1.00 64.94 84 HIS A C 1
ATOM 687 O O . HIS A 1 84 ? 18.510 -11.153 -13.946 1.00 64.94 84 HIS A O 1
ATOM 693 N N . PRO A 1 85 ? 18.353 -9.534 -15.491 1.00 52.66 85 PRO A N 1
ATOM 694 C CA . PRO A 1 85 ? 18.613 -10.474 -16.569 1.00 52.66 85 PRO A CA 1
ATOM 695 C C . PRO A 1 85 ? 20.018 -11.024 -16.345 1.00 52.66 85 PRO A C 1
ATOM 697 O O . PRO A 1 85 ? 20.959 -10.255 -16.145 1.00 52.66 85 PRO A O 1
ATOM 700 N N . SER A 1 86 ? 20.140 -12.352 -16.303 1.00 44.06 86 SER A N 1
ATOM 701 C CA . SER A 1 86 ? 21.379 -13.071 -16.014 1.00 44.06 86 SER A CA 1
ATOM 702 C C . SER A 1 86 ? 22.559 -12.450 -16.766 1.00 44.06 86 SER A C 1
ATOM 704 O O . SER A 1 86 ? 22.750 -12.702 -17.958 1.00 44.06 86 SER A O 1
ATOM 706 N N . VAL A 1 87 ? 23.338 -11.621 -16.070 1.00 36.22 87 VAL A N 1
ATOM 707 C CA . VAL A 1 87 ? 24.586 -11.068 -16.587 1.00 36.22 87 VAL A CA 1
ATOM 708 C C . VAL A 1 87 ? 25.470 -12.264 -16.906 1.00 36.22 87 VAL A C 1
ATOM 710 O O . VAL A 1 87 ? 25.643 -13.149 -16.065 1.00 36.22 87 VAL A O 1
ATOM 713 N N . GLY A 1 88 ? 25.938 -12.326 -18.153 1.00 41.44 88 GLY A N 1
ATOM 714 C CA . GLY A 1 88 ? 26.625 -13.474 -18.726 1.00 41.44 88 GLY A CA 1
ATOM 715 C C . GLY A 1 88 ? 27.634 -14.099 -17.768 1.00 41.44 88 GLY A C 1
ATOM 716 O O . GLY A 1 88 ? 28.666 -13.511 -17.462 1.00 41.44 88 GLY A O 1
ATOM 717 N N . LYS A 1 89 ? 27.348 -15.324 -17.320 1.00 34.72 89 LYS A N 1
ATOM 718 C CA . LYS A 1 89 ? 28.415 -16.245 -16.944 1.00 34.72 89 LYS A CA 1
ATOM 719 C C . LYS A 1 89 ? 28.859 -16.926 -18.220 1.00 34.72 89 LYS A C 1
ATOM 721 O O . LYS A 1 89 ? 28.076 -17.636 -18.853 1.00 34.72 89 LYS A O 1
ATOM 726 N N . ASP A 1 90 ? 30.103 -16.648 -18.585 1.00 33.56 90 ASP A N 1
ATOM 727 C CA . ASP A 1 90 ? 30.841 -17.330 -19.630 1.00 33.56 90 ASP A CA 1
ATOM 728 C C . ASP A 1 90 ? 30.510 -18.823 -19.661 1.00 33.56 90 ASP A C 1
ATOM 730 O O . ASP A 1 90 ? 30.518 -19.519 -18.642 1.00 33.56 90 ASP A O 1
ATOM 734 N N . ARG A 1 91 ? 30.247 -19.318 -20.873 1.00 38.91 91 ARG A N 1
ATOM 735 C CA . ARG A 1 91 ? 30.265 -20.743 -21.201 1.00 38.91 91 ARG A CA 1
ATOM 736 C C . ARG A 1 91 ? 31.685 -21.279 -20.995 1.00 38.91 91 ARG A C 1
ATOM 738 O O . ARG A 1 91 ? 32.400 -21.518 -21.959 1.00 38.91 91 ARG A O 1
ATOM 745 N N . SER A 1 92 ? 32.108 -21.500 -19.759 1.00 41.16 92 SER A N 1
ATOM 746 C CA . SER A 1 92 ? 33.159 -22.473 -19.486 1.00 41.16 92 SER A CA 1
ATOM 747 C C . SER A 1 92 ? 33.081 -22.968 -18.046 1.00 41.16 92 SER A C 1
ATOM 749 O O . SER A 1 92 ? 33.102 -22.193 -17.099 1.00 41.16 92 SER A O 1
ATOM 751 N N . SER A 1 93 ? 33.009 -24.295 -17.931 1.00 41.44 93 SER A N 1
ATOM 752 C CA . SER A 1 93 ? 33.208 -25.086 -16.718 1.00 41.44 93 SER A CA 1
ATOM 753 C C . SER A 1 93 ? 32.180 -24.900 -15.597 1.00 41.44 93 SER A C 1
ATOM 755 O O . SER A 1 93 ? 32.322 -24.023 -14.759 1.00 41.44 93 SER A O 1
ATOM 757 N N . TYR A 1 94 ? 31.175 -25.779 -15.549 1.00 31.53 94 TYR A N 1
ATOM 758 C CA . TYR A 1 94 ? 30.909 -26.709 -14.433 1.00 31.53 94 TYR A CA 1
ATOM 759 C C . TYR A 1 94 ? 29.561 -27.415 -14.666 1.00 31.53 94 TYR A C 1
ATOM 761 O O . TYR A 1 94 ? 28.531 -26.762 -14.766 1.00 31.53 94 TYR A O 1
ATOM 769 N N . GLY A 1 95 ? 29.597 -28.751 -14.714 1.00 32.00 95 GLY A N 1
ATOM 770 C CA . GLY A 1 95 ? 28.479 -29.647 -14.395 1.00 32.00 95 GLY A CA 1
ATOM 771 C C . GLY A 1 95 ? 27.236 -29.566 -15.282 1.00 32.00 95 GLY A C 1
ATOM 772 O O . GLY A 1 95 ? 26.342 -28.760 -15.061 1.00 32.00 95 GLY A O 1
ATOM 773 N N . GLU A 1 96 ? 27.128 -30.506 -16.213 1.00 33.78 96 GLU A N 1
ATOM 774 C CA . GLU A 1 96 ? 25.957 -30.793 -17.045 1.00 33.78 96 GLU A CA 1
ATOM 775 C C . GLU A 1 96 ? 24.817 -31.433 -16.221 1.00 33.78 96 GLU A C 1
ATOM 777 O O . GLU A 1 96 ? 24.347 -32.528 -16.495 1.00 33.78 96 GLU A O 1
ATOM 782 N N . TYR A 1 97 ? 24.378 -30.753 -15.165 1.00 36.84 97 TYR A N 1
ATOM 783 C CA . TYR A 1 97 ? 23.181 -31.080 -14.400 1.00 36.84 97 TYR A CA 1
ATOM 784 C C . TYR A 1 97 ? 22.476 -29.754 -14.069 1.00 36.84 97 TYR A C 1
ATOM 786 O O . TYR A 1 97 ? 23.075 -28.854 -13.491 1.00 36.84 97 TYR A O 1
ATOM 794 N N . ASN A 1 98 ? 21.197 -29.637 -14.449 1.00 38.88 98 ASN A N 1
ATOM 795 C CA . ASN A 1 98 ? 20.265 -28.525 -14.167 1.00 38.88 98 ASN A CA 1
ATOM 796 C C . ASN A 1 98 ? 20.177 -27.285 -15.091 1.00 38.88 98 ASN A C 1
ATOM 798 O O . ASN A 1 98 ? 19.630 -26.260 -14.687 1.00 38.88 98 ASN A O 1
ATOM 802 N N . VAL A 1 99 ? 20.538 -27.373 -16.377 1.00 39.38 99 VAL A N 1
ATOM 803 C CA . VAL A 1 99 ? 20.169 -26.311 -17.350 1.00 39.38 99 VAL A CA 1
ATOM 804 C C . VAL A 1 99 ? 18.660 -26.310 -17.670 1.00 39.38 99 VAL A C 1
ATOM 806 O O . VAL A 1 99 ? 18.066 -25.246 -17.833 1.00 39.38 99 VAL A O 1
ATOM 809 N N . LYS A 1 100 ? 18.002 -27.481 -17.685 1.00 36.22 100 LYS A N 1
ATOM 810 C CA . LYS A 1 100 ? 16.557 -27.595 -17.980 1.00 36.22 100 LYS A CA 1
ATOM 811 C C . LYS A 1 100 ? 15.653 -27.064 -16.858 1.00 36.22 100 LYS A C 1
ATOM 813 O O . LYS A 1 100 ? 14.676 -26.385 -17.152 1.00 36.22 100 LYS A O 1
ATOM 818 N N . ALA A 1 101 ? 15.988 -27.317 -15.589 1.00 41.97 101 ALA A N 1
ATOM 819 C CA . ALA A 1 101 ? 15.185 -26.843 -14.457 1.00 41.97 101 ALA A CA 1
ATOM 820 C C . ALA A 1 101 ? 15.236 -25.314 -14.316 1.00 41.97 101 ALA A C 1
ATOM 822 O O . ALA A 1 101 ? 14.206 -24.681 -14.091 1.00 41.97 101 ALA A O 1
ATOM 823 N N . LYS A 1 102 ? 16.413 -24.713 -14.533 1.00 44.06 102 LYS A N 1
ATOM 824 C CA . LYS A 1 102 ? 16.610 -23.263 -14.423 1.00 44.06 102 LYS A CA 1
ATOM 825 C C . LYS A 1 102 ? 15.871 -22.492 -15.522 1.00 44.06 102 LYS A C 1
ATOM 827 O O . LYS A 1 102 ? 15.142 -21.561 -15.213 1.00 44.06 102 LYS A O 1
ATOM 832 N N . GLN A 1 103 ? 15.935 -22.970 -16.771 1.00 46.66 103 GLN A N 1
ATOM 833 C CA . GLN A 1 103 ? 15.141 -22.406 -17.872 1.00 46.66 103 GLN A CA 1
ATOM 834 C C . GLN A 1 103 ? 13.629 -22.561 -17.647 1.00 46.66 103 GLN A C 1
ATOM 836 O O . GLN A 1 103 ? 12.877 -21.643 -17.959 1.00 46.66 103 GLN A O 1
ATOM 841 N N . SER A 1 104 ? 13.174 -23.682 -17.071 1.00 54.06 104 SER A N 1
ATOM 842 C CA . SER A 1 104 ? 11.747 -23.878 -16.768 1.00 54.06 104 SER A CA 1
ATOM 843 C C . SER A 1 104 ? 11.244 -22.974 -15.635 1.00 54.06 104 SER A C 1
ATOM 845 O O . SER A 1 104 ? 10.134 -22.453 -15.713 1.00 54.06 104 SER A O 1
ATOM 847 N N . SER A 1 105 ? 12.074 -22.738 -14.613 1.00 51.72 105 SER A N 1
ATOM 848 C CA . SER A 1 105 ? 11.752 -21.882 -13.466 1.00 51.72 105 SER A CA 1
ATOM 849 C C . SER A 1 105 ? 11.705 -20.406 -13.860 1.00 51.72 105 SER A C 1
ATOM 851 O O . SER A 1 105 ? 10.783 -19.694 -13.460 1.00 51.72 105 SER A O 1
ATOM 853 N N . ASP A 1 106 ? 12.660 -19.953 -14.677 1.00 54.19 106 ASP A N 1
ATOM 854 C CA . ASP A 1 106 ? 12.698 -18.578 -15.185 1.00 54.19 106 ASP A CA 1
ATOM 855 C C . ASP A 1 106 ? 11.512 -18.316 -16.128 1.00 54.19 106 ASP A C 1
ATOM 857 O O . ASP A 1 106 ? 10.836 -17.297 -16.006 1.00 54.19 106 ASP A O 1
ATOM 861 N N . PHE A 1 107 ? 11.175 -19.276 -17.001 1.00 57.12 107 PHE A N 1
ATOM 862 C CA . PHE A 1 107 ? 10.008 -19.174 -17.884 1.00 57.12 107 PHE A CA 1
ATOM 863 C C . PHE A 1 107 ? 8.680 -19.151 -17.109 1.00 57.12 107 PHE A C 1
ATOM 865 O O . PHE A 1 107 ? 7.777 -18.392 -17.454 1.00 57.12 107 PHE A O 1
ATOM 872 N N . THR A 1 108 ? 8.569 -19.934 -16.031 1.00 62.22 108 THR A N 1
ATOM 873 C CA . THR A 1 108 ? 7.378 -19.946 -15.159 1.00 62.22 108 THR A CA 1
ATOM 874 C C . THR A 1 108 ? 7.225 -18.624 -14.399 1.00 62.22 108 THR A C 1
ATOM 876 O O . THR A 1 108 ? 6.125 -18.080 -14.338 1.00 62.22 108 THR A O 1
ATOM 879 N N . SER A 1 109 ? 8.332 -18.058 -13.906 1.00 60.00 109 SER A N 1
ATOM 880 C CA . SER A 1 109 ? 8.363 -16.767 -13.198 1.00 60.00 109 SER A CA 1
ATOM 881 C C . SER A 1 109 ? 7.964 -15.599 -14.106 1.00 60.00 109 SER A C 1
ATOM 883 O O . SER A 1 109 ? 7.118 -14.783 -13.746 1.00 60.00 109 SER A O 1
ATOM 885 N N . VAL A 1 110 ? 8.525 -15.554 -15.322 1.00 62.78 110 VAL A N 1
ATOM 886 C CA . VAL A 1 110 ? 8.164 -14.562 -16.348 1.00 62.78 110 VAL A CA 1
ATOM 887 C C . VAL A 1 110 ? 6.691 -14.695 -16.717 1.00 62.78 110 VAL A C 1
ATOM 889 O O . VAL A 1 110 ? 5.993 -13.689 -16.798 1.00 62.78 110 VAL A O 1
ATOM 892 N N . ARG A 1 111 ? 6.190 -15.921 -16.912 1.00 67.25 111 ARG A N 1
ATOM 893 C CA . ARG A 1 111 ? 4.785 -16.164 -17.253 1.00 67.25 111 ARG A CA 1
ATOM 894 C C . ARG A 1 111 ? 3.835 -15.674 -16.157 1.00 67.25 111 ARG A C 1
ATOM 896 O O . ARG A 1 111 ? 2.891 -14.974 -16.493 1.00 67.25 111 ARG A O 1
ATOM 903 N N . MET A 1 112 ? 4.107 -15.967 -14.882 1.00 67.88 112 MET A N 1
ATOM 904 C CA . MET A 1 112 ? 3.290 -15.489 -13.753 1.00 67.88 112 MET A CA 1
ATOM 905 C C . MET A 1 112 ? 3.245 -13.957 -13.659 1.00 67.88 112 MET A C 1
ATOM 907 O O . MET A 1 112 ? 2.176 -13.391 -13.454 1.00 67.88 112 MET A O 1
ATOM 911 N N . MET A 1 113 ? 4.381 -13.285 -13.863 1.00 75.00 113 MET A N 1
ATOM 912 C CA . MET A 1 113 ? 4.482 -11.818 -13.820 1.00 75.00 113 MET A CA 1
ATOM 913 C C . MET A 1 113 ? 3.939 -11.101 -15.058 1.00 75.00 113 MET A C 1
ATOM 915 O O . MET A 1 113 ? 3.626 -9.916 -14.988 1.00 75.00 113 MET A O 1
ATOM 919 N N . THR A 1 114 ? 3.856 -11.788 -16.199 1.00 66.88 114 THR A N 1
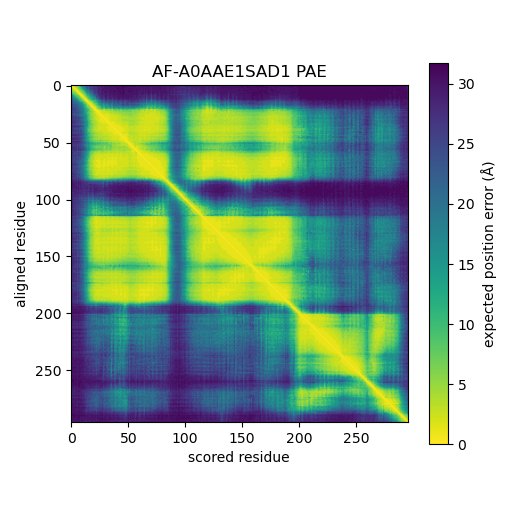ATOM 920 C CA . THR A 1 114 ? 3.304 -11.231 -17.447 1.00 66.88 114 THR A CA 1
ATOM 921 C C . THR A 1 114 ? 1.815 -11.525 -17.624 1.00 66.88 114 THR A C 1
ATOM 923 O O . THR A 1 114 ? 1.147 -10.829 -18.386 1.00 66.88 114 THR A O 1
ATOM 926 N N . SER A 1 115 ? 1.288 -12.533 -16.925 1.00 75.50 115 SER A N 1
ATOM 927 C CA . SER A 1 115 ? -0.150 -12.741 -16.731 1.00 75.50 115 SER A CA 1
ATOM 928 C C . SER A 1 115 ? -0.723 -11.798 -15.666 1.00 75.50 115 SER A C 1
ATOM 930 O O . SER A 1 115 ? -0.013 -10.937 -15.165 1.00 75.50 115 SER A O 1
ATOM 932 N N . ASP A 1 116 ? -1.998 -11.967 -15.309 1.00 86.56 116 ASP A N 1
ATOM 933 C CA . ASP A 1 116 ? -2.609 -11.353 -14.123 1.00 86.56 116 ASP A CA 1
ATOM 934 C C . ASP A 1 116 ? -2.041 -12.021 -12.848 1.00 86.56 116 ASP A C 1
ATOM 936 O O . ASP A 1 116 ? -2.463 -13.133 -12.510 1.00 86.56 116 ASP A O 1
ATOM 940 N N . PRO A 1 117 ? -1.056 -11.405 -12.157 1.00 91.69 117 PRO A N 1
ATOM 941 C CA . PRO A 1 117 ? -0.284 -12.077 -11.109 1.00 91.69 117 PRO A CA 1
ATOM 942 C C . PRO A 1 117 ? -1.091 -12.263 -9.816 1.00 91.69 117 PRO A C 1
ATOM 944 O O . PRO A 1 117 ? -0.797 -13.146 -9.004 1.00 91.69 117 PRO A O 1
ATOM 947 N N . PHE A 1 118 ? -2.130 -11.445 -9.636 1.00 94.88 118 PHE A N 1
ATOM 948 C CA . PHE A 1 118 ? -3.011 -11.483 -8.479 1.00 94.88 118 PHE A CA 1
ATOM 949 C C . PHE A 1 118 ? -4.223 -12.387 -8.682 1.00 94.88 118 PHE A C 1
ATOM 951 O O . PHE A 1 118 ? -4.898 -12.684 -7.701 1.00 94.88 118 PHE A O 1
ATOM 958 N N . ARG A 1 119 ? -4.484 -12.892 -9.897 1.00 93.12 119 ARG A N 1
ATOM 959 C CA . ARG A 1 119 ? -5.640 -13.760 -10.179 1.00 93.12 119 ARG A CA 1
ATOM 960 C C . ARG A 1 119 ? -5.822 -14.910 -9.174 1.00 93.12 119 ARG A C 1
ATOM 962 O O . ARG A 1 119 ? -6.942 -15.044 -8.678 1.00 93.12 119 ARG A O 1
ATOM 969 N N . PRO A 1 120 ? -4.788 -15.694 -8.804 1.00 93.44 120 PRO A N 1
ATOM 970 C CA . PRO A 1 120 ? -4.958 -16.767 -7.820 1.00 93.44 120 PRO A CA 1
ATOM 971 C C . PRO A 1 120 ? -5.369 -16.245 -6.436 1.00 93.44 120 PRO A C 1
ATOM 973 O O . PRO A 1 120 ? -6.229 -16.827 -5.774 1.00 93.44 120 PRO A O 1
ATOM 976 N N . LEU A 1 121 ? -4.793 -15.118 -6.005 1.00 95.06 121 LEU A N 1
ATOM 977 C CA . LEU A 1 121 ? -5.132 -14.491 -4.729 1.00 95.06 121 LEU A CA 1
ATOM 978 C C . LEU A 1 121 ? -6.541 -13.880 -4.756 1.00 95.06 121 LEU A C 1
ATOM 980 O O . LEU A 1 121 ? -7.280 -14.030 -3.789 1.00 95.06 121 LEU A O 1
ATOM 984 N N . CYS A 1 122 ? -6.950 -13.264 -5.868 1.00 95.56 122 CYS A N 1
ATOM 985 C CA . CYS A 1 122 ? -8.314 -12.777 -6.072 1.00 95.56 122 CYS A CA 1
ATOM 986 C C . CYS A 1 122 ? -9.337 -13.908 -5.912 1.00 95.56 122 CYS A C 1
ATOM 988 O O . CYS A 1 122 ? -10.281 -13.750 -5.145 1.00 95.56 122 CYS A O 1
ATOM 990 N N . ILE A 1 123 ? -9.119 -15.057 -6.564 1.00 93.69 123 ILE A N 1
ATOM 991 C CA . ILE A 1 123 ? -9.999 -16.233 -6.444 1.00 93.69 123 ILE A CA 1
ATOM 992 C C . ILE A 1 123 ? -10.080 -16.699 -4.983 1.00 93.69 123 ILE A C 1
ATOM 994 O O . ILE A 1 123 ? -11.169 -16.949 -4.467 1.00 93.69 123 ILE A O 1
ATOM 998 N N . ALA A 1 124 ? -8.938 -16.780 -4.291 1.00 93.62 124 ALA A N 1
ATOM 999 C CA . ALA A 1 124 ? -8.899 -17.179 -2.887 1.00 93.62 124 ALA A CA 1
ATOM 1000 C C . ALA A 1 124 ? -9.687 -16.208 -1.987 1.00 93.62 124 ALA A C 1
ATOM 1002 O O . ALA A 1 124 ? -10.522 -16.642 -1.195 1.00 93.62 124 ALA A O 1
ATOM 1003 N N . LEU A 1 125 ? -9.469 -14.898 -2.127 1.00 95.69 125 LEU A N 1
ATOM 1004 C CA . LEU A 1 125 ? -10.173 -13.882 -1.341 1.00 95.69 125 LEU A CA 1
ATOM 1005 C C . LEU A 1 125 ? -11.673 -13.837 -1.664 1.00 95.69 125 LEU A C 1
ATOM 1007 O O . LEU A 1 125 ? -12.486 -13.674 -0.755 1.00 95.69 125 LEU A O 1
ATOM 1011 N N . GLU A 1 126 ? -12.057 -14.021 -2.927 1.00 95.25 126 GLU A N 1
ATOM 1012 C CA . GLU A 1 126 ? -13.455 -14.057 -3.366 1.00 95.25 126 GLU A CA 1
ATOM 1013 C C . GLU A 1 126 ? -14.208 -15.249 -2.763 1.00 95.25 126 GLU A C 1
ATOM 1015 O O . GLU A 1 126 ? -15.296 -15.070 -2.217 1.00 95.25 126 GLU A O 1
ATOM 1020 N N . HIS A 1 127 ? -13.604 -16.442 -2.749 1.00 93.25 127 HIS A N 1
ATOM 1021 C CA . HIS A 1 127 ? -14.189 -17.623 -2.102 1.00 93.25 127 HIS A CA 1
ATOM 1022 C C . HIS A 1 127 ? -14.436 -17.437 -0.597 1.00 93.25 127 HIS A C 1
ATOM 1024 O O . HIS A 1 127 ? -15.330 -18.071 -0.036 1.00 93.25 127 HIS A O 1
ATOM 1030 N N . HIS A 1 128 ? -13.668 -16.563 0.057 1.00 91.00 128 HIS A N 1
ATOM 1031 C CA . HIS A 1 128 ? -13.853 -16.206 1.462 1.00 91.00 128 HIS A CA 1
ATOM 1032 C C . HIS A 1 128 ? -14.741 -14.968 1.675 1.00 91.00 128 HIS A C 1
ATOM 1034 O O . HIS A 1 128 ? -14.959 -14.580 2.821 1.00 91.00 128 HIS A O 1
ATOM 1040 N N . GLY A 1 129 ? -15.271 -14.358 0.607 1.00 93.44 129 GLY A N 1
ATOM 1041 C CA . GLY A 1 129 ? -16.087 -13.143 0.683 1.00 93.44 129 GLY A CA 1
ATOM 1042 C C . GLY A 1 129 ? -15.303 -11.896 1.106 1.00 93.44 129 GLY A C 1
ATOM 1043 O O . GLY A 1 129 ? -15.888 -10.973 1.661 1.00 93.44 129 GLY A O 1
ATOM 1044 N N . LEU A 1 130 ? -13.985 -11.883 0.887 1.00 95.06 130 LEU A N 1
ATOM 1045 C CA . LEU A 1 130 ? -13.071 -10.819 1.321 1.00 95.06 130 LEU A CA 1
AT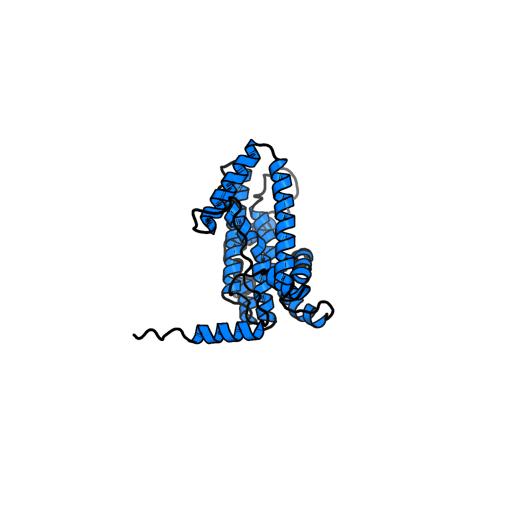OM 1046 C C . LEU A 1 130 ? -12.611 -9.907 0.179 1.00 95.06 130 LEU A C 1
ATOM 1048 O O . LEU A 1 130 ? -12.043 -8.846 0.433 1.00 95.06 130 LEU A O 1
ATOM 1052 N N . LEU A 1 131 ? -12.822 -10.315 -1.076 1.00 95.69 131 LEU A N 1
ATOM 1053 C CA . LEU A 1 131 ? -12.430 -9.516 -2.232 1.00 95.69 131 LEU A CA 1
ATOM 1054 C C . LEU A 1 131 ? -13.404 -8.350 -2.433 1.00 95.69 131 LEU A C 1
ATOM 1056 O O . LEU A 1 131 ? -14.581 -8.553 -2.721 1.00 95.69 131 LEU A O 1
ATOM 1060 N N . THR A 1 132 ? -12.889 -7.128 -2.343 1.00 92.75 132 THR A N 1
ATOM 1061 C CA . THR A 1 132 ? -13.629 -5.897 -2.643 1.00 92.75 132 THR A CA 1
ATOM 1062 C C . THR A 1 132 ? -13.065 -5.211 -3.877 1.00 92.75 132 THR A C 1
ATOM 1064 O O . THR A 1 132 ? -11.934 -5.477 -4.294 1.00 92.75 132 THR A O 1
ATOM 1067 N N . ASP A 1 133 ? -13.832 -4.277 -4.443 1.00 92.38 133 ASP A N 1
ATOM 1068 C CA . ASP A 1 133 ? -13.348 -3.435 -5.540 1.00 92.38 133 ASP A CA 1
ATOM 1069 C C . ASP A 1 133 ? -12.113 -2.635 -5.123 1.00 92.38 133 ASP A C 1
ATOM 1071 O O . ASP A 1 133 ? -11.143 -2.574 -5.875 1.00 92.38 133 ASP A O 1
ATOM 1075 N N . ARG A 1 134 ? -12.081 -2.158 -3.872 1.00 90.12 134 ARG A N 1
ATOM 1076 C CA . ARG A 1 134 ? -10.925 -1.456 -3.309 1.00 90.12 134 ARG A CA 1
ATOM 1077 C C . ARG A 1 134 ? -9.666 -2.324 -3.277 1.00 90.12 134 ARG A C 1
ATOM 1079 O O . ARG A 1 134 ? -8.612 -1.887 -3.720 1.00 90.12 134 ARG A O 1
ATOM 1086 N N . VAL A 1 135 ? -9.767 -3.564 -2.796 1.00 94.00 135 VAL A N 1
ATOM 1087 C CA . VAL A 1 135 ? -8.625 -4.497 -2.789 1.00 94.00 135 VAL A CA 1
ATOM 1088 C C . VAL A 1 135 ? -8.143 -4.773 -4.221 1.00 94.00 135 VAL A C 1
ATOM 1090 O O . VAL A 1 135 ? -6.940 -4.819 -4.471 1.00 94.00 135 VAL A O 1
ATOM 1093 N N . ARG A 1 136 ? -9.062 -4.879 -5.192 1.00 95.25 136 ARG A N 1
ATOM 1094 C CA . ARG A 1 136 ? -8.725 -5.079 -6.612 1.00 95.25 136 ARG A CA 1
ATOM 1095 C C . ARG A 1 136 ? -8.012 -3.871 -7.238 1.00 95.25 136 ARG A C 1
ATOM 1097 O O . ARG A 1 136 ? -7.089 -4.047 -8.037 1.00 95.25 136 ARG A O 1
ATOM 1104 N N . GLU A 1 137 ? -8.412 -2.654 -6.879 1.00 94.06 137 GLU A N 1
ATOM 1105 C CA . GLU A 1 137 ? -7.729 -1.418 -7.287 1.00 94.06 137 GLU A CA 1
ATOM 1106 C C . GLU A 1 137 ? -6.295 -1.358 -6.744 1.00 94.06 137 GLU A C 1
ATOM 1108 O O . GLU A 1 137 ? -5.371 -0.973 -7.464 1.00 94.06 137 GLU A O 1
ATOM 1113 N N . GLU A 1 138 ? -6.084 -1.783 -5.499 1.00 95.06 138 GLU A N 1
ATOM 1114 C CA . GLU A 1 138 ? -4.755 -1.785 -4.879 1.00 95.06 138 GLU A CA 1
ATOM 1115 C C . GLU A 1 138 ? -3.844 -2.873 -5.465 1.00 95.06 138 GLU A C 1
ATOM 1117 O O . GLU A 1 138 ? -2.662 -2.623 -5.701 1.00 95.06 138 GLU A O 1
ATOM 1122 N N . PHE A 1 139 ? -4.389 -4.034 -5.847 1.00 96.06 139 PHE A N 1
ATOM 1123 C CA . PHE A 1 139 ? -3.653 -5.005 -6.665 1.00 96.06 139 PHE A CA 1
ATOM 1124 C C . PHE A 1 139 ? -3.246 -4.431 -8.024 1.00 96.06 139 PHE A C 1
ATOM 1126 O O . PHE A 1 139 ? -2.102 -4.593 -8.450 1.00 96.06 139 PHE A O 1
ATOM 1133 N N . SER A 1 140 ? -4.150 -3.709 -8.687 1.00 95.00 140 SER A N 1
ATOM 1134 C CA . SER A 1 140 ? -3.845 -3.042 -9.961 1.00 95.00 140 SER A CA 1
ATOM 1135 C C . SER A 1 140 ? -2.739 -1.992 -9.789 1.00 95.00 140 SER A C 1
ATOM 1137 O O . SER A 1 140 ? -1.834 -1.897 -10.618 1.00 95.00 140 SER A O 1
ATOM 1139 N N . SER A 1 141 ? -2.765 -1.270 -8.666 1.00 95.00 141 SER A N 1
ATOM 1140 C CA . SER A 1 141 ? -1.731 -0.312 -8.264 1.00 95.00 141 SER A CA 1
ATOM 1141 C C . SER A 1 141 ? -0.371 -0.982 -8.034 1.00 95.00 141 SER A C 1
ATOM 1143 O O . SER A 1 141 ? 0.652 -0.433 -8.442 1.00 95.00 141 SER A O 1
ATOM 1145 N N . GLY A 1 142 ? -0.342 -2.181 -7.443 1.00 95.38 142 GLY A N 1
ATOM 1146 C CA . GLY A 1 142 ? 0.879 -2.980 -7.290 1.00 95.38 142 GLY A CA 1
ATOM 1147 C C . GLY A 1 142 ? 1.471 -3.432 -8.627 1.00 95.38 142 GLY A C 1
ATOM 1148 O O . GLY A 1 142 ? 2.672 -3.299 -8.862 1.00 95.38 142 GLY A O 1
ATOM 1149 N N . VAL A 1 143 ? 0.626 -3.875 -9.564 1.00 95.31 143 VAL A N 1
ATOM 1150 C CA . VAL A 1 143 ? 1.070 -4.232 -10.925 1.00 95.31 143 VAL A CA 1
ATOM 1151 C C . VAL A 1 143 ? 1.663 -3.022 -11.656 1.00 95.31 143 VAL A C 1
ATOM 1153 O O . VAL A 1 143 ? 2.703 -3.142 -12.315 1.00 95.31 143 VAL A O 1
ATOM 1156 N N . GLU A 1 144 ? 1.038 -1.849 -11.521 1.00 95.38 144 GLU A N 1
ATOM 1157 C CA . GLU A 1 144 ? 1.564 -0.592 -12.059 1.00 95.38 144 GLU A CA 1
ATOM 1158 C C . GLU A 1 144 ? 2.910 -0.224 -11.415 1.00 95.38 144 GLU A C 1
ATOM 1160 O O . GLU A 1 144 ? 3.863 0.089 -12.135 1.00 95.38 144 GLU A O 1
ATOM 1165 N N . TYR A 1 145 ? 3.022 -0.332 -10.086 1.00 95.88 145 TYR A N 1
ATOM 1166 C CA . TYR A 1 145 ? 4.266 -0.092 -9.353 1.00 95.88 145 TYR A CA 1
ATOM 1167 C C . TYR A 1 145 ? 5.415 -0.949 -9.889 1.00 95.88 145 TYR A C 1
ATOM 1169 O O . TYR A 1 145 ? 6.454 -0.404 -10.261 1.00 95.88 145 TYR A O 1
ATOM 1177 N N . TRP A 1 146 ? 5.226 -2.266 -10.019 1.00 94.88 146 TRP A N 1
ATOM 1178 C CA . TRP A 1 146 ? 6.265 -3.155 -10.547 1.00 94.88 146 TRP A CA 1
ATOM 1179 C C . TRP A 1 146 ? 6.655 -2.818 -11.988 1.00 94.88 146 TRP A C 1
ATOM 1181 O O . TRP A 1 146 ? 7.825 -2.908 -12.359 1.00 94.88 146 TRP A O 1
ATOM 1191 N N . SER A 1 147 ? 5.697 -2.402 -12.821 1.00 93.50 147 SER A N 1
ATOM 1192 C CA . SER A 1 147 ? 5.984 -1.931 -14.181 1.00 93.50 147 SER A CA 1
ATOM 1193 C C . SER A 1 147 ? 6.886 -0.693 -14.178 1.00 93.50 147 SER A C 1
ATOM 1195 O O . SER A 1 147 ? 7.891 -0.655 -14.897 1.00 93.50 147 SER A O 1
ATOM 1197 N N . LEU A 1 148 ? 6.565 0.292 -13.334 1.00 94.12 148 LEU A N 1
ATOM 1198 C CA . LEU A 1 148 ? 7.371 1.499 -13.162 1.00 94.12 148 LEU A CA 1
ATOM 1199 C C . LEU A 1 148 ? 8.746 1.180 -12.579 1.00 94.12 148 LEU A C 1
ATOM 1201 O O . LEU A 1 148 ? 9.738 1.698 -13.079 1.00 94.12 148 LEU A O 1
ATOM 1205 N N . GLU A 1 149 ? 8.836 0.292 -11.592 1.00 92.56 149 GLU A N 1
ATOM 1206 C CA . GLU A 1 149 ? 10.108 -0.132 -11.007 1.00 92.56 149 GLU A CA 1
ATOM 1207 C C . GLU A 1 149 ? 11.028 -0.735 -12.075 1.00 92.56 149 GLU A C 1
ATOM 1209 O O . GLU A 1 149 ? 12.164 -0.287 -12.238 1.00 92.56 149 GLU A O 1
ATOM 1214 N N . ARG A 1 150 ? 10.513 -1.650 -12.908 1.00 91.56 150 ARG A N 1
ATOM 1215 C CA . ARG A 1 150 ? 11.264 -2.205 -14.047 1.00 91.56 150 ARG A CA 1
ATOM 1216 C C . ARG A 1 150 ? 11.707 -1.141 -15.040 1.00 91.56 150 ARG A C 1
ATOM 1218 O O . ARG A 1 150 ? 12.869 -1.145 -15.453 1.00 91.56 150 ARG A O 1
ATOM 1225 N N . LYS A 1 151 ? 10.817 -0.217 -15.401 1.00 92.31 151 LYS A N 1
ATOM 1226 C CA . LYS A 1 151 ? 11.123 0.899 -16.308 1.00 92.31 151 LYS A CA 1
ATOM 1227 C C . LYS A 1 151 ? 12.236 1.791 -15.745 1.00 92.31 151 LYS A C 1
ATOM 1229 O O . LYS A 1 151 ? 13.218 2.054 -16.439 1.00 92.31 151 LYS A O 1
ATOM 1234 N N . LEU A 1 152 ? 12.106 2.220 -14.491 1.00 87.62 152 LEU A N 1
ATOM 1235 C CA . LEU A 1 152 ? 13.032 3.127 -13.811 1.00 87.62 152 LEU A CA 1
ATOM 1236 C C . LEU A 1 152 ? 14.401 2.477 -13.586 1.00 87.62 152 LEU A C 1
ATOM 1238 O O . LEU A 1 152 ? 15.428 3.081 -13.896 1.00 87.62 152 LEU A O 1
ATOM 1242 N N . CYS A 1 153 ? 14.436 1.228 -13.119 1.00 86.12 153 CYS A N 1
ATOM 1243 C CA . CYS A 1 153 ? 15.678 0.479 -12.940 1.00 86.12 153 CYS A CA 1
ATOM 1244 C C . CYS A 1 153 ? 16.395 0.233 -14.274 1.00 86.12 153 CYS A C 1
ATOM 1246 O O . CYS A 1 153 ? 17.619 0.366 -14.342 1.00 86.12 153 CYS A O 1
ATOM 1248 N N . HIS A 1 154 ? 15.659 -0.073 -15.349 1.00 87.62 154 HIS A N 1
ATOM 1249 C CA . HIS A 1 154 ? 16.242 -0.212 -16.682 1.00 87.62 154 HIS A CA 1
ATOM 1250 C C . HIS A 1 154 ? 16.849 1.105 -17.181 1.00 87.62 154 HIS A C 1
ATOM 1252 O O . HIS A 1 154 ? 17.990 1.112 -17.654 1.00 87.62 154 HIS A O 1
ATOM 1258 N N . ALA A 1 155 ? 16.124 2.219 -17.049 1.00 82.56 155 ALA A N 1
ATOM 1259 C CA . ALA A 1 155 ? 16.616 3.542 -17.426 1.00 82.56 155 ALA A CA 1
ATOM 1260 C C . ALA A 1 155 ? 17.884 3.911 -16.637 1.00 82.56 155 ALA A C 1
ATOM 1262 O O . ALA A 1 155 ? 18.877 4.346 -17.222 1.00 82.56 155 ALA A O 1
ATOM 1263 N N . LEU A 1 156 ? 17.902 3.628 -15.330 1.00 80.62 156 LEU A N 1
ATOM 1264 C CA . LEU A 1 156 ? 19.062 3.853 -14.469 1.00 80.62 156 LEU A CA 1
ATOM 1265 C C . LEU A 1 156 ? 20.272 3.003 -14.892 1.00 80.62 156 LEU A C 1
ATOM 1267 O O . LEU A 1 156 ? 21.380 3.524 -15.022 1.00 80.62 156 LEU A O 1
ATOM 1271 N N . GLY A 1 157 ? 20.067 1.708 -15.154 1.00 76.00 157 GLY A N 1
ATOM 1272 C CA . GLY A 1 157 ? 21.125 0.789 -15.586 1.00 76.00 157 GLY A CA 1
ATOM 1273 C C . GLY A 1 157 ? 21.694 1.119 -16.970 1.00 76.00 157 GLY A C 1
ATOM 1274 O O . GLY A 1 157 ? 22.890 0.950 -17.210 1.00 76.00 157 GLY A O 1
ATOM 1275 N N . SER A 1 158 ? 20.853 1.634 -17.869 1.00 84.56 158 SER A N 1
ATOM 1276 C CA . SER A 1 158 ? 21.225 2.036 -19.232 1.00 84.56 158 SER A CA 1
ATOM 1277 C C . SER A 1 158 ? 21.673 3.500 -19.355 1.00 84.56 158 SER A C 1
ATOM 1279 O O . SER A 1 158 ? 22.052 3.924 -20.447 1.00 84.56 158 SER A O 1
ATOM 1281 N N . LYS A 1 159 ? 21.690 4.255 -18.244 1.00 85.69 159 LYS A N 1
ATOM 1282 C CA . LYS A 1 159 ? 22.018 5.693 -18.181 1.00 85.69 159 LYS A CA 1
ATOM 1283 C C . LYS A 1 159 ? 21.140 6.557 -19.096 1.00 85.69 159 LYS A C 1
ATOM 1285 O O . LYS A 1 159 ? 21.615 7.534 -19.674 1.00 85.69 159 LYS A O 1
ATOM 1290 N N . GLN A 1 160 ? 19.877 6.175 -19.246 1.00 81.94 160 GLN A N 1
ATOM 1291 C CA . GLN A 1 160 ? 18.867 6.962 -19.946 1.00 81.94 160 GLN A CA 1
ATOM 1292 C C . GLN A 1 160 ? 18.286 8.043 -19.028 1.00 81.94 160 GLN A C 1
ATOM 1294 O O . GLN A 1 160 ? 18.435 7.995 -17.806 1.00 81.94 160 GLN A O 1
ATOM 1299 N N . GLU A 1 161 ? 17.625 9.029 -19.630 1.00 84.75 161 GLU A N 1
ATOM 1300 C CA . GLU A 1 161 ? 16.899 10.058 -18.891 1.00 84.75 161 GLU A CA 1
ATOM 1301 C C . GLU A 1 161 ? 15.715 9.439 -18.132 1.00 84.75 161 GLU A C 1
ATOM 1303 O O . GLU A 1 161 ? 14.972 8.616 -18.670 1.00 84.75 161 GLU A O 1
ATOM 1308 N N . ILE A 1 162 ? 15.560 9.822 -16.864 1.00 87.25 162 ILE A N 1
ATOM 1309 C CA . ILE A 1 162 ? 14.517 9.315 -15.972 1.00 87.25 162 ILE A CA 1
ATOM 1310 C C . ILE A 1 162 ? 13.426 10.376 -15.849 1.00 87.25 162 ILE A C 1
ATOM 1312 O O . ILE A 1 162 ? 13.704 11.513 -15.469 1.00 87.25 162 ILE A O 1
ATOM 1316 N N . SER A 1 163 ? 12.177 9.995 -16.119 1.00 88.12 163 SER A N 1
ATOM 1317 C CA . SER A 1 163 ? 11.031 10.884 -15.926 1.00 88.12 163 SER A CA 1
ATOM 1318 C C . SER A 1 163 ? 10.757 11.110 -14.440 1.00 88.12 163 SER A C 1
ATOM 1320 O O . 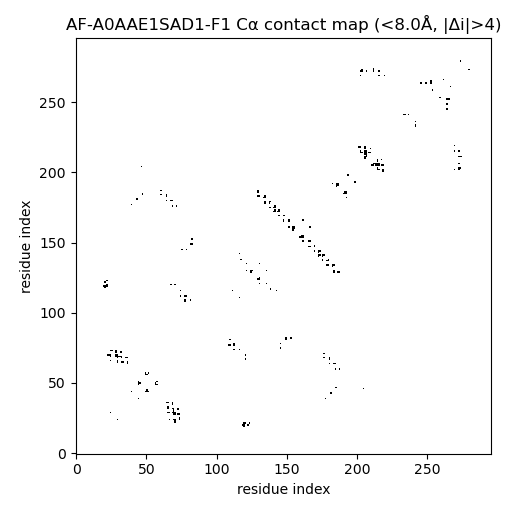SER A 1 163 ? 10.574 10.161 -13.675 1.00 88.12 163 SER A O 1
ATOM 1322 N N . VAL A 1 164 ? 10.676 12.379 -14.033 1.00 79.19 164 VAL A N 1
ATOM 1323 C CA . VAL A 1 164 ? 10.276 12.757 -12.668 1.00 79.19 164 VAL A CA 1
ATOM 1324 C C . VAL A 1 164 ? 8.842 12.313 -12.377 1.00 79.19 164 VAL A C 1
ATOM 1326 O O . VAL A 1 164 ? 8.563 11.886 -11.261 1.00 79.19 164 VAL A O 1
ATOM 1329 N N . GLU A 1 165 ? 7.952 12.361 -13.369 1.00 84.38 165 GLU A N 1
ATOM 1330 C CA . GLU A 1 165 ? 6.558 11.926 -13.232 1.00 84.38 165 GLU A CA 1
ATOM 1331 C C . GLU A 1 165 ? 6.469 10.433 -12.895 1.00 84.38 165 GLU A C 1
ATOM 1333 O O . GLU A 1 165 ? 5.794 10.062 -11.936 1.00 84.38 165 GLU A O 1
ATOM 1338 N N . ASP A 1 166 ? 7.229 9.586 -13.603 1.00 85.94 166 ASP A N 1
ATOM 1339 C CA . ASP A 1 166 ? 7.284 8.144 -13.327 1.00 85.94 166 ASP A CA 1
ATOM 1340 C C . ASP A 1 166 ? 7.810 7.866 -11.910 1.00 85.94 166 ASP A C 1
ATOM 1342 O O . ASP A 1 166 ? 7.279 7.009 -11.204 1.00 85.94 166 ASP A O 1
ATOM 1346 N N . VAL A 1 167 ? 8.844 8.598 -11.474 1.00 81.38 167 VAL A N 1
ATOM 1347 C CA . VAL A 1 167 ? 9.407 8.468 -10.119 1.00 81.38 167 VAL A CA 1
ATOM 1348 C C . VAL A 1 167 ? 8.375 8.860 -9.068 1.00 81.38 167 VAL A C 1
ATOM 1350 O O . VAL A 1 167 ? 8.165 8.120 -8.107 1.00 81.38 167 VAL A O 1
ATOM 1353 N N . MET A 1 168 ? 7.710 10.003 -9.248 1.00 78.00 168 MET A N 1
ATOM 1354 C CA . MET A 1 168 ? 6.672 10.454 -8.326 1.00 78.00 168 MET A CA 1
ATOM 1355 C C . MET A 1 168 ? 5.530 9.442 -8.280 1.00 78.00 168 MET A C 1
ATOM 1357 O O . MET A 1 168 ? 5.111 9.059 -7.190 1.00 78.00 168 MET A O 1
ATOM 1361 N N . ARG A 1 169 ? 5.063 8.940 -9.427 1.00 89.38 169 ARG A N 1
ATOM 1362 C CA . ARG A 1 169 ? 4.017 7.915 -9.482 1.00 89.38 169 ARG A CA 1
ATOM 1363 C C . ARG A 1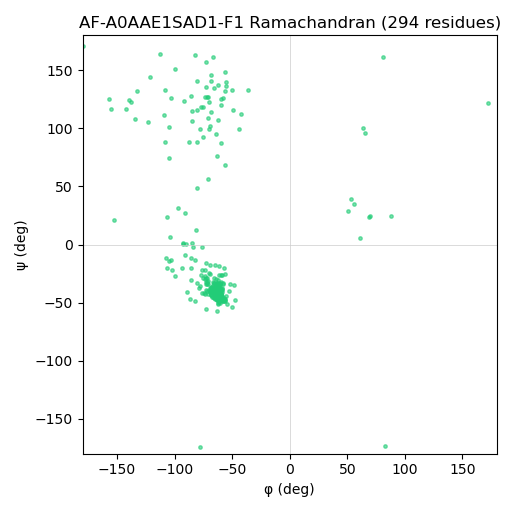 169 ? 4.440 6.635 -8.759 1.00 89.38 169 ARG A C 1
ATOM 1365 O O . ARG A 1 169 ? 3.683 6.146 -7.926 1.00 89.38 169 ARG A O 1
ATOM 1372 N N . ALA A 1 170 ? 5.658 6.146 -8.987 1.00 84.50 170 ALA A N 1
ATOM 1373 C CA . ALA A 1 170 ? 6.182 4.965 -8.305 1.00 84.50 170 ALA A CA 1
ATOM 1374 C C . ALA A 1 170 ? 6.242 5.151 -6.779 1.00 84.50 170 ALA A C 1
ATOM 1376 O O . ALA A 1 170 ? 5.855 4.248 -6.043 1.00 84.50 170 ALA A O 1
ATOM 1377 N N . ILE A 1 171 ? 6.655 6.328 -6.293 1.00 79.69 171 ILE A N 1
ATOM 1378 C CA . ILE A 1 171 ? 6.674 6.644 -4.855 1.00 79.69 171 ILE A CA 1
ATOM 1379 C C . ILE A 1 171 ? 5.270 6.547 -4.247 1.00 79.69 171 ILE A C 1
ATOM 1381 O O . ILE A 1 171 ? 5.114 5.934 -3.194 1.00 79.69 171 ILE A O 1
ATOM 1385 N N . HIS A 1 172 ? 4.249 7.096 -4.914 1.00 84.31 172 HIS A N 1
ATOM 1386 C CA . HIS A 1 172 ? 2.866 7.007 -4.431 1.00 84.31 172 HIS A CA 1
ATOM 1387 C C . HIS A 1 172 ? 2.364 5.560 -4.380 1.00 84.31 172 HIS A C 1
ATOM 1389 O O . HIS A 1 172 ? 1.597 5.193 -3.490 1.00 84.31 172 HIS A O 1
ATOM 1395 N N . LEU A 1 173 ? 2.803 4.722 -5.319 1.00 90.19 173 LEU A N 1
ATOM 1396 C CA . LEU A 1 173 ? 2.343 3.342 -5.408 1.00 90.19 173 LEU A CA 1
ATOM 1397 C C . LEU A 1 173 ? 3.125 2.374 -4.511 1.00 90.19 173 LEU A C 1
ATOM 1399 O O . LEU A 1 173 ? 2.574 1.330 -4.182 1.00 90.19 173 LEU A O 1
ATOM 1403 N N . LYS A 1 174 ? 4.340 2.732 -4.072 1.00 86.81 174 LYS A N 1
ATOM 1404 C CA . LYS A 1 174 ? 5.304 1.848 -3.389 1.00 86.81 174 LYS A CA 1
ATOM 1405 C C . LYS A 1 174 ? 4.749 1.079 -2.187 1.00 86.81 174 LYS A C 1
ATOM 1407 O O . LYS A 1 174 ? 5.176 -0.041 -1.963 1.00 86.81 174 LYS A O 1
ATOM 1412 N N . SER A 1 175 ? 3.824 1.671 -1.435 1.00 88.38 175 SER A N 1
ATOM 1413 C CA . SER A 1 175 ? 3.216 1.083 -0.231 1.00 88.38 175 SER A CA 1
ATOM 1414 C C . SER A 1 175 ? 1.859 0.409 -0.488 1.00 88.38 175 SER A C 1
ATOM 1416 O O . SER A 1 175 ? 0.952 0.478 0.346 1.00 88.38 175 SER A O 1
ATOM 1418 N N . PHE A 1 176 ? 1.654 -0.160 -1.680 1.00 92.88 176 PHE A N 1
ATOM 1419 C CA . PHE A 1 176 ? 0.377 -0.792 -2.028 1.00 92.88 176 PHE A CA 1
ATOM 1420 C C . PHE A 1 176 ? 0.080 -2.035 -1.177 1.00 92.88 176 PHE A C 1
ATOM 1422 O O . PHE A 1 176 ? -1.084 -2.309 -0.924 1.00 92.88 176 PHE A O 1
ATOM 1429 N N . ASP A 1 177 ? 1.101 -2.744 -0.701 1.00 90.75 177 ASP A N 1
ATOM 1430 C CA . ASP A 1 177 ? 1.022 -3.841 0.270 1.00 90.75 177 ASP A CA 1
ATOM 1431 C C . ASP A 1 177 ? 0.203 -3.439 1.508 1.00 90.75 177 ASP A C 1
ATOM 1433 O O . ASP A 1 177 ? -0.837 -4.033 1.804 1.00 90.75 177 ASP A O 1
ATOM 1437 N N . TYR A 1 178 ? 0.557 -2.325 2.151 1.00 90.75 178 TYR A N 1
ATOM 1438 C CA . TYR A 1 178 ? -0.208 -1.772 3.272 1.00 90.75 178 TYR A CA 1
ATOM 1439 C C . TYR A 1 178 ? -1.627 -1.361 2.864 1.00 90.75 178 TYR A C 1
ATOM 1441 O O . TYR A 1 178 ? -2.582 -1.558 3.624 1.00 90.75 178 TYR A O 1
ATOM 1449 N N . ARG A 1 179 ? -1.781 -0.804 1.657 1.00 91.31 179 ARG A N 1
ATOM 1450 C CA . ARG A 1 179 ? -3.090 -0.407 1.125 1.00 91.31 179 ARG A CA 1
ATOM 1451 C C . ARG A 1 179 ? -3.958 -1.592 0.706 1.00 91.31 179 ARG A C 1
ATOM 1453 O O . ARG A 1 179 ? -5.162 -1.409 0.612 1.00 91.31 179 ARG A O 1
ATOM 1460 N N . VAL A 1 180 ? -3.403 -2.790 0.533 1.00 94.50 180 VAL A N 1
ATOM 1461 C CA . VAL A 1 180 ? -4.151 -4.048 0.409 1.00 94.50 180 VAL A CA 1
ATOM 1462 C C . VAL A 1 180 ? -4.529 -4.578 1.792 1.00 94.50 180 VAL A C 1
ATOM 1464 O O . VAL A 1 180 ? -5.689 -4.923 2.027 1.00 94.50 180 VAL A O 1
ATOM 1467 N N . LEU A 1 181 ? -3.573 -4.639 2.725 1.00 94.56 181 LEU A N 1
ATOM 1468 C CA . LEU A 1 181 ? -3.782 -5.233 4.049 1.00 94.56 181 LEU A CA 1
ATOM 1469 C C . LEU A 1 181 ? -4.814 -4.465 4.886 1.00 94.56 181 LEU A C 1
ATOM 1471 O O . LEU A 1 181 ? -5.609 -5.077 5.600 1.00 94.56 181 LEU A O 1
ATOM 1475 N N . ASN A 1 182 ? -4.839 -3.136 4.785 1.00 91.69 182 ASN A N 1
ATOM 1476 C CA . ASN A 1 182 ? -5.768 -2.293 5.537 1.00 91.69 182 ASN A CA 1
ATOM 1477 C C . ASN A 1 182 ? -7.260 -2.535 5.201 1.00 91.69 182 ASN A C 1
ATOM 1479 O O . ASN A 1 182 ? -8.014 -2.895 6.111 1.00 91.69 182 ASN A O 1
ATOM 1483 N N . PRO A 1 183 ? -7.720 -2.404 3.939 1.00 90.94 183 PRO A N 1
ATOM 1484 C CA . PRO A 1 183 ? -9.100 -2.719 3.570 1.00 90.94 183 PRO A CA 1
ATOM 1485 C C . PRO A 1 183 ? -9.426 -4.198 3.788 1.00 90.94 183 PRO A C 1
ATOM 1487 O O . PRO A 1 183 ? -10.545 -4.525 4.184 1.00 90.94 183 PRO A O 1
ATOM 1490 N N . LEU A 1 184 ? -8.455 -5.101 3.606 1.00 94.00 184 LEU A N 1
ATOM 1491 C CA . LEU A 1 184 ? -8.643 -6.517 3.916 1.00 94.00 184 LEU A CA 1
ATOM 1492 C C . LEU A 1 184 ? -8.946 -6.735 5.407 1.00 94.00 184 LEU A C 1
ATOM 1494 O O . LEU A 1 184 ? -9.840 -7.513 5.741 1.00 94.00 184 LEU A O 1
ATOM 1498 N N . LEU A 1 185 ? -8.260 -6.029 6.310 1.00 92.56 185 LEU A N 1
ATOM 1499 C CA . LEU A 1 185 ? -8.528 -6.106 7.745 1.00 92.56 185 LEU A CA 1
ATOM 1500 C C . LEU A 1 185 ? -9.928 -5.582 8.104 1.00 92.56 185 LEU A C 1
ATOM 1502 O O . LEU A 1 185 ? -10.605 -6.206 8.922 1.00 92.56 185 LEU A O 1
ATOM 1506 N N . TYR A 1 186 ? -10.408 -4.513 7.457 1.00 90.38 186 TYR A N 1
ATOM 1507 C CA . TYR A 1 186 ? -11.799 -4.064 7.619 1.00 90.38 186 TYR A CA 1
ATOM 1508 C C . TYR A 1 186 ? -12.796 -5.163 7.232 1.00 90.38 186 TYR A C 1
ATOM 1510 O O . TYR A 1 186 ? -13.700 -5.475 8.012 1.00 90.38 186 TYR A O 1
ATOM 1518 N N . GLN A 1 187 ? -12.587 -5.818 6.083 1.00 90.88 187 GLN A N 1
ATOM 1519 C CA . GLN A 1 187 ? -13.445 -6.925 5.642 1.00 90.88 187 GLN A CA 1
ATOM 1520 C C . GLN A 1 187 ? -13.411 -8.112 6.606 1.00 90.88 187 GLN A C 1
ATOM 1522 O O . GLN A 1 187 ? -14.458 -8.639 6.978 1.00 90.88 187 GLN A O 1
ATOM 1527 N N . LEU A 1 188 ? -12.224 -8.496 7.083 1.00 91.75 188 LEU A N 1
ATOM 1528 C CA . LEU A 1 188 ? -12.059 -9.571 8.064 1.00 91.75 188 LEU A CA 1
ATOM 1529 C C . LEU A 1 188 ? -12.804 -9.293 9.378 1.00 91.75 188 LEU A C 1
ATOM 1531 O O . LEU A 1 188 ? -13.287 -10.222 10.034 1.00 91.75 188 LEU A O 1
ATOM 1535 N N . ARG A 1 189 ? -12.906 -8.018 9.759 1.00 89.69 189 ARG A N 1
ATOM 1536 C CA . ARG A 1 189 ? -13.609 -7.557 10.962 1.00 89.69 189 ARG A CA 1
ATOM 1537 C C . ARG A 1 189 ? -15.107 -7.338 10.733 1.00 89.69 189 ARG A C 1
ATOM 1539 O O . ARG A 1 189 ? -15.843 -7.217 11.709 1.00 89.69 189 ARG A O 1
ATOM 1546 N N . GLY A 1 190 ? -15.566 -7.350 9.480 1.00 86.69 190 GLY A N 1
ATOM 1547 C CA . GLY A 1 190 ? -16.949 -7.040 9.116 1.00 86.69 190 GLY A CA 1
ATOM 1548 C C . GLY A 1 190 ? -17.295 -5.561 9.303 1.00 86.69 190 GLY A C 1
ATOM 1549 O O . GLY A 1 190 ? -18.459 -5.224 9.514 1.00 86.69 190 GLY A O 1
ATOM 1550 N N . GLU A 1 191 ? -16.293 -4.683 9.261 1.00 80.81 191 GLU A N 1
ATOM 1551 C CA . GLU A 1 191 ? -16.467 -3.241 9.395 1.00 80.81 191 GLU A CA 1
ATOM 1552 C C . GLU A 1 191 ? -16.445 -2.557 8.027 1.00 80.81 191 GLU A C 1
ATOM 1554 O O . GLU A 1 191 ? -15.824 -3.032 7.075 1.00 80.81 191 GLU A O 1
ATOM 1559 N N . LYS A 1 192 ? -17.155 -1.428 7.916 1.00 69.12 192 LYS A N 1
ATOM 1560 C CA . L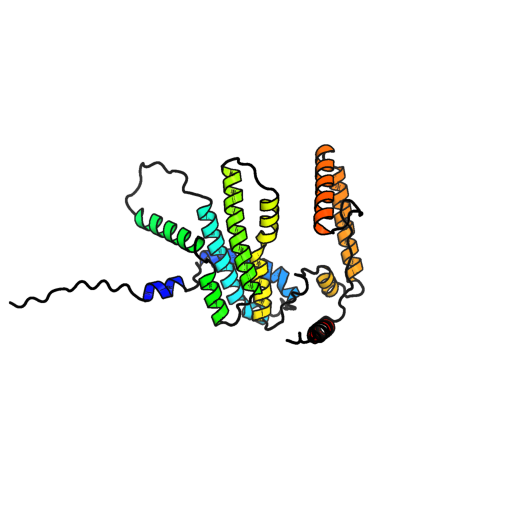YS A 1 192 ? -17.101 -0.613 6.702 1.00 69.12 192 LYS A CA 1
ATOM 1561 C C . LYS A 1 192 ? -15.753 0.080 6.647 1.00 69.12 192 LYS A C 1
ATOM 1563 O O . LYS A 1 192 ? -15.378 0.767 7.591 1.00 69.12 192 LYS A O 1
ATOM 1568 N N . ASP A 1 193 ? -15.085 -0.097 5.519 1.00 65.12 193 ASP A N 1
ATOM 1569 C CA . ASP A 1 193 ? -13.828 0.567 5.230 1.00 65.12 193 ASP A CA 1
ATOM 1570 C C . ASP A 1 193 ? -14.007 2.091 5.341 1.00 65.12 193 ASP A C 1
ATOM 1572 O O . ASP A 1 193 ? -14.986 2.666 4.846 1.00 65.12 193 ASP A O 1
ATOM 1576 N N . ASP A 1 194 ? -13.083 2.737 6.044 1.00 58.03 194 ASP A N 1
ATOM 1577 C CA . ASP A 1 194 ? -13.118 4.158 6.381 1.00 58.03 194 ASP A CA 1
ATOM 1578 C C . ASP A 1 194 ? -12.640 5.040 5.210 1.00 58.03 194 ASP A C 1
ATOM 1580 O O . ASP A 1 194 ? -11.762 5.894 5.328 1.00 58.03 194 ASP A O 1
ATOM 1584 N N . VAL A 1 195 ? -13.183 4.772 4.018 1.00 51.81 195 VAL A N 1
ATOM 1585 C CA . VAL A 1 195 ? -12.679 5.261 2.716 1.00 51.81 195 VAL A CA 1
ATOM 1586 C C . VAL A 1 195 ? -13.300 6.582 2.290 1.00 51.81 195 VAL A C 1
ATOM 1588 O O . VAL A 1 195 ? -13.423 6.841 1.096 1.00 51.81 195 VAL A O 1
ATOM 1591 N N . LEU A 1 196 ? -13.743 7.444 3.202 1.00 47.25 196 LEU A N 1
ATOM 1592 C CA . LEU A 1 196 ? -14.149 8.764 2.715 1.00 47.25 196 LEU A CA 1
ATOM 1593 C C . LEU A 1 196 ? -12.947 9.605 2.263 1.00 47.25 196 LEU A C 1
ATOM 1595 O O . LEU A 1 196 ? -13.133 10.410 1.363 1.00 47.25 196 LEU A O 1
ATOM 1599 N N . GLU A 1 197 ? -11.722 9.361 2.755 1.00 46.62 197 GLU A N 1
ATOM 1600 C CA . GLU A 1 197 ? -10.558 10.210 2.415 1.00 46.62 197 GLU A CA 1
ATOM 1601 C C . GLU A 1 197 ? -9.174 9.504 2.464 1.00 46.62 197 GLU A C 1
ATOM 1603 O O . GLU A 1 197 ? -8.153 10.171 2.606 1.00 46.62 197 GLU A O 1
ATOM 1608 N N . ASN A 1 198 ? -9.070 8.166 2.371 1.00 43.06 198 ASN A N 1
ATOM 1609 C CA . ASN A 1 198 ? -7.766 7.465 2.480 1.00 43.06 198 ASN A CA 1
ATOM 1610 C C . ASN A 1 198 ? -7.003 7.846 3.768 1.00 43.06 198 ASN A C 1
ATOM 1612 O O . ASN A 1 198 ? -5.794 8.102 3.784 1.00 43.06 198 ASN A O 1
ATOM 1616 N N . SER A 1 199 ? -7.756 7.989 4.855 1.00 43.97 199 SER A N 1
ATOM 1617 C CA . SER A 1 199 ? -7.322 8.807 5.960 1.00 43.97 199 SER A CA 1
ATOM 1618 C C . SER A 1 199 ? -6.478 7.993 6.939 1.00 43.97 199 SER A C 1
ATOM 1620 O O . SER A 1 199 ? -6.953 7.530 7.975 1.00 43.97 199 SER A O 1
ATOM 1622 N N . PHE A 1 200 ? -5.170 7.951 6.673 1.00 49.53 200 PHE A N 1
ATOM 1623 C CA . PHE A 1 200 ? -4.187 8.232 7.724 1.00 49.53 200 PHE A CA 1
ATOM 1624 C C . PHE A 1 200 ? -4.499 9.620 8.296 1.00 49.53 200 PHE A C 1
ATOM 1626 O O . PHE A 1 200 ? -3.796 10.600 8.051 1.00 49.53 200 PHE A O 1
ATOM 1633 N N . ASN A 1 201 ? -5.620 9.759 9.003 1.00 63.16 201 ASN A N 1
ATOM 1634 C CA . ASN A 1 201 ? -5.953 11.020 9.618 1.00 63.16 201 ASN A CA 1
ATOM 1635 C C . ASN A 1 201 ? -5.133 11.070 10.895 1.00 63.16 201 ASN A C 1
ATOM 1637 O O . ASN A 1 201 ? -5.571 10.622 11.953 1.00 63.16 201 ASN A O 1
ATOM 1641 N N . ILE A 1 202 ? -3.906 11.578 10.785 1.00 69.25 202 ILE A N 1
ATOM 1642 C CA . ILE A 1 202 ? -3.032 11.817 11.934 1.00 69.25 202 ILE A CA 1
ATOM 1643 C C . ILE A 1 202 ? -3.821 12.575 13.015 1.00 69.25 202 ILE A C 1
ATOM 1645 O O . ILE A 1 202 ? -3.705 12.258 14.193 1.00 69.25 202 ILE A O 1
ATOM 1649 N N . LEU A 1 203 ? -4.733 13.477 12.629 1.00 71.75 203 LEU A N 1
ATOM 1650 C CA . LEU A 1 203 ? -5.639 14.149 13.561 1.00 71.75 203 LEU A CA 1
ATOM 1651 C C . LEU A 1 203 ? -6.554 13.187 14.331 1.00 71.75 203 LEU A C 1
ATOM 1653 O O . LEU A 1 203 ? -6.785 13.387 15.518 1.00 71.75 203 LEU A O 1
ATOM 1657 N N . HIS A 1 204 ? -7.057 12.137 13.690 1.00 68.75 204 HIS A N 1
ATOM 1658 C CA . HIS A 1 204 ? -7.904 11.132 14.328 1.00 68.75 204 HIS A CA 1
ATOM 1659 C C . HIS A 1 204 ? -7.099 10.227 15.275 1.00 68.75 204 HIS A C 1
ATOM 1661 O O . HIS A 1 204 ? -7.577 9.872 16.351 1.00 68.75 204 HIS A O 1
ATOM 1667 N N . MET A 1 205 ? -5.824 9.966 14.966 1.00 69.56 205 MET A N 1
ATOM 1668 C CA . MET A 1 205 ? -4.908 9.338 15.929 1.00 69.56 205 MET A CA 1
ATOM 1669 C C . MET A 1 205 ? -4.700 10.227 17.152 1.00 69.56 205 MET A C 1
ATOM 1671 O O . MET A 1 205 ? -4.779 9.776 18.292 1.00 69.56 205 MET A O 1
ATOM 1675 N N . PHE A 1 206 ? -4.453 11.513 16.910 1.00 72.06 206 PHE A N 1
ATOM 1676 C CA . PHE A 1 206 ? -4.276 12.491 17.969 1.00 72.06 206 PHE A CA 1
ATOM 1677 C C . PHE A 1 206 ? -5.556 12.632 18.792 1.00 72.06 206 PHE A C 1
ATOM 1679 O O . PHE A 1 206 ? -5.462 12.804 20.001 1.00 72.06 206 PHE A O 1
ATOM 1686 N N . ASN A 1 207 ? -6.732 12.485 18.176 1.00 71.25 207 ASN A N 1
ATOM 1687 C CA . ASN A 1 207 ? -8.014 12.417 18.871 1.00 71.25 207 ASN A CA 1
ATOM 1688 C C . ASN A 1 207 ? -8.082 11.200 19.800 1.00 71.25 207 ASN A C 1
ATOM 1690 O O . ASN A 1 207 ? -8.406 11.352 20.972 1.00 71.25 207 ASN A O 1
ATOM 1694 N N . GLY A 1 208 ? -7.691 10.013 19.330 1.00 64.25 208 GLY A N 1
ATOM 1695 C CA . GLY A 1 208 ? -7.636 8.812 20.169 1.00 64.25 208 GLY A CA 1
ATOM 1696 C C . GLY A 1 208 ? -6.642 8.903 21.338 1.00 64.25 208 GLY A C 1
ATOM 1697 O O . GLY A 1 208 ? -6.909 8.363 22.408 1.00 64.25 208 GLY A O 1
ATOM 1698 N N . ILE A 1 209 ? -5.510 9.594 21.159 1.00 72.31 209 ILE A N 1
ATOM 1699 C CA . ILE A 1 209 ? -4.438 9.694 22.170 1.00 72.31 209 ILE A CA 1
ATOM 1700 C C . ILE A 1 209 ? -4.674 10.847 23.156 1.00 72.31 209 ILE A C 1
ATOM 1702 O O . ILE A 1 209 ? -4.505 10.681 24.363 1.00 72.31 209 ILE A O 1
ATOM 1706 N N . TYR A 1 210 ? -5.018 12.029 22.643 1.00 75.88 210 TYR A N 1
ATOM 1707 C CA . TYR A 1 210 ? -5.091 13.279 23.404 1.00 75.88 210 TYR A CA 1
ATOM 1708 C C . TYR A 1 210 ? -6.531 13.751 23.656 1.00 75.88 210 TYR A C 1
ATOM 1710 O O . TYR A 1 210 ? -6.738 14.654 24.466 1.00 75.88 210 TYR A O 1
ATOM 1718 N N . GLY A 1 211 ? -7.523 13.149 22.997 1.00 78.38 211 GLY A N 1
ATOM 1719 C CA . GLY A 1 211 ? -8.920 13.580 23.026 1.00 78.38 211 GLY A CA 1
ATOM 1720 C C . GLY A 1 211 ? -9.213 14.748 22.080 1.00 78.38 211 GLY A C 1
ATOM 1721 O O . GLY A 1 211 ? -8.314 15.491 21.673 1.00 78.38 211 GLY A O 1
ATOM 1722 N N . ALA A 1 212 ? -10.496 14.947 21.763 1.00 80.19 212 ALA A N 1
ATOM 1723 C CA . ALA A 1 212 ? -10.935 15.883 20.722 1.00 80.19 212 ALA A CA 1
ATOM 1724 C C . ALA A 1 212 ? -10.541 17.337 20.986 1.00 80.19 212 ALA A C 1
ATOM 1726 O O . ALA A 1 212 ? -10.225 18.084 20.061 1.00 80.19 212 ALA A O 1
ATOM 1727 N N . SER A 1 213 ? -10.496 17.724 22.261 1.00 84.00 213 SER A N 1
ATOM 1728 C CA . SER A 1 213 ? -10.144 19.079 22.678 1.00 84.00 213 SER A CA 1
ATOM 1729 C C . SER A 1 213 ? -8.652 19.399 22.530 1.00 84.00 213 SER A C 1
ATOM 1731 O O . SER A 1 213 ? -8.307 20.558 22.308 1.00 84.00 213 SER A O 1
ATOM 1733 N N . ALA A 1 214 ? -7.762 18.406 22.638 1.00 85.31 214 ALA A N 1
ATOM 1734 C CA . ALA A 1 214 ? -6.311 18.612 22.605 1.00 85.31 214 ALA A CA 1
ATOM 1735 C C . ALA A 1 214 ? -5.654 18.145 21.297 1.00 85.31 214 ALA A C 1
ATOM 1737 O O . ALA A 1 214 ? -4.563 18.609 20.961 1.00 85.31 214 ALA A O 1
ATOM 1738 N N . ALA A 1 215 ? -6.313 17.270 20.536 1.00 82.31 215 ALA A N 1
ATOM 1739 C CA . ALA A 1 215 ? -5.774 16.692 19.312 1.00 82.31 215 ALA A CA 1
ATOM 1740 C C . ALA A 1 215 ? -5.340 17.719 18.251 1.00 82.31 215 ALA A C 1
ATOM 1742 O O . ALA A 1 215 ? -4.201 17.612 17.786 1.00 82.31 215 ALA A O 1
ATOM 1743 N N . PRO A 1 216 ? -6.142 18.752 17.907 1.00 84.12 216 PRO A N 1
ATOM 1744 C CA . PRO A 1 216 ? -5.725 19.758 16.928 1.00 84.12 216 PRO A CA 1
ATOM 1745 C C . PRO A 1 216 ? -4.495 20.540 17.378 1.00 84.12 216 PRO A C 1
ATOM 1747 O O . PRO A 1 216 ? -3.581 20.766 16.591 1.00 84.12 216 PRO A O 1
ATOM 1750 N N . ALA A 1 217 ? -4.456 20.931 18.655 1.00 86.69 217 ALA A N 1
ATOM 1751 C CA . ALA A 1 217 ? -3.358 21.715 19.209 1.00 86.69 217 ALA A CA 1
ATOM 1752 C C . ALA A 1 217 ? -2.054 20.906 19.250 1.00 86.69 217 ALA A C 1
ATOM 1754 O O . ALA A 1 217 ? -0.989 21.425 18.917 1.00 86.69 217 ALA A O 1
ATOM 1755 N N . MET A 1 218 ? -2.140 19.624 19.611 1.00 86.75 218 MET A N 1
ATOM 1756 C CA . MET A 1 218 ? -0.991 18.723 19.613 1.00 86.75 218 MET A CA 1
ATOM 1757 C C . MET A 1 218 ? -0.473 18.456 18.196 1.00 86.75 218 MET A C 1
ATOM 1759 O O . MET A 1 218 ? 0.740 18.469 17.985 1.00 86.75 218 MET A O 1
ATOM 1763 N N . LEU A 1 219 ? -1.366 18.264 17.218 1.00 84.56 219 LEU A N 1
ATOM 1764 C CA . LEU A 1 219 ? -0.969 18.076 15.823 1.00 84.56 219 LEU A CA 1
ATOM 1765 C C . LEU A 1 219 ? -0.321 19.343 15.258 1.00 84.56 219 LEU A C 1
ATOM 1767 O O . LEU A 1 219 ? 0.757 19.266 14.675 1.00 84.56 219 LEU A O 1
ATOM 1771 N N . ALA A 1 220 ? -0.934 20.507 15.493 1.00 85.81 220 ALA A N 1
ATOM 1772 C CA . ALA A 1 220 ? -0.380 21.797 15.091 1.00 85.81 220 ALA A CA 1
ATOM 1773 C C . ALA A 1 220 ? 1.031 21.998 15.653 1.00 85.81 220 ALA A C 1
ATOM 1775 O O . ALA A 1 220 ? 1.932 22.378 14.914 1.00 85.81 220 ALA A O 1
ATOM 1776 N N . LYS A 1 221 ? 1.246 21.666 16.932 1.00 87.56 221 LYS A N 1
ATOM 1777 C CA . LYS A 1 221 ? 2.563 21.752 17.567 1.00 87.56 221 LYS A CA 1
ATOM 1778 C C . LYS A 1 221 ? 3.613 20.899 16.845 1.00 87.56 221 LYS A C 1
ATOM 1780 O O . LYS A 1 221 ? 4.699 21.396 16.569 1.00 87.56 221 LYS A O 1
ATOM 1785 N N . ILE A 1 222 ? 3.298 19.643 16.523 1.00 85.31 222 ILE A N 1
ATOM 1786 C CA . ILE A 1 222 ? 4.239 18.745 15.832 1.00 85.31 222 ILE A CA 1
ATOM 1787 C C . ILE A 1 222 ? 4.518 19.212 14.399 1.00 85.31 222 ILE A C 1
ATOM 1789 O O . ILE A 1 222 ? 5.663 19.149 13.955 1.00 85.31 222 ILE A O 1
ATOM 1793 N N . ILE A 1 223 ? 3.502 19.719 13.694 1.00 83.44 223 ILE A N 1
ATOM 1794 C CA . ILE A 1 223 ? 3.684 20.339 12.376 1.00 83.44 223 ILE A CA 1
ATOM 1795 C C . ILE A 1 223 ? 4.649 21.524 12.489 1.00 83.44 223 ILE A C 1
ATOM 1797 O O . ILE A 1 223 ? 5.626 21.570 11.748 1.00 83.44 223 ILE A O 1
ATOM 1801 N N . THR A 1 224 ? 4.444 22.423 13.456 1.00 85.69 224 THR A N 1
ATOM 1802 C CA . THR A 1 224 ? 5.330 23.576 13.676 1.00 85.69 224 THR A CA 1
ATOM 1803 C C . THR A 1 224 ? 6.767 23.150 13.979 1.00 85.69 224 THR A C 1
ATOM 1805 O O . THR A 1 224 ? 7.693 23.662 13.360 1.00 85.69 224 THR A O 1
ATOM 1808 N N . GLU A 1 225 ? 6.980 22.173 14.865 1.00 86.50 225 GLU A N 1
ATOM 1809 C CA . GLU A 1 225 ? 8.326 21.658 15.170 1.00 86.50 225 GLU A CA 1
ATOM 1810 C C . GLU A 1 225 ? 9.012 21.058 13.926 1.00 86.50 225 GLU A C 1
ATOM 1812 O O . GLU A 1 225 ? 10.219 21.227 13.718 1.00 86.50 225 GLU A O 1
ATOM 1817 N N . ALA A 1 226 ? 8.250 20.370 13.071 1.00 81.50 226 ALA A N 1
ATOM 1818 C CA . ALA A 1 226 ? 8.755 19.829 11.815 1.00 81.50 226 ALA A CA 1
ATOM 1819 C C . ALA A 1 226 ? 9.100 20.937 10.806 1.00 81.50 226 ALA A C 1
ATOM 1821 O O . ALA A 1 226 ? 10.157 20.870 10.178 1.00 81.50 226 ALA A O 1
ATOM 1822 N N . GLU A 1 227 ? 8.254 21.962 10.678 1.00 83.75 227 GLU A N 1
ATOM 1823 C CA . GLU A 1 227 ? 8.480 23.126 9.814 1.00 83.75 227 GLU A CA 1
ATOM 1824 C C . GLU A 1 227 ? 9.709 23.932 10.250 1.00 83.75 227 GLU A C 1
ATOM 1826 O O . GLU A 1 227 ? 10.535 24.289 9.412 1.00 83.75 227 GLU A O 1
ATOM 1831 N N . GLU A 1 228 ? 9.896 24.154 11.553 1.00 87.69 228 GLU A N 1
ATOM 1832 C CA . GLU A 1 228 ? 11.079 24.828 12.102 1.00 87.69 228 GLU A CA 1
ATOM 1833 C C . GLU A 1 228 ? 12.363 24.049 11.801 1.00 87.69 228 GLU A C 1
ATOM 1835 O O . GLU A 1 228 ? 13.372 24.616 11.364 1.00 87.69 228 GLU A O 1
ATOM 1840 N N . LYS A 1 229 ? 12.330 22.723 11.983 1.00 87.62 229 LYS A N 1
ATOM 1841 C CA . LYS A 1 229 ? 13.453 21.859 11.618 1.00 87.62 229 LYS A CA 1
ATOM 1842 C C . LYS A 1 229 ? 13.719 21.922 10.117 1.00 87.62 229 LYS A C 1
ATOM 1844 O O . LYS A 1 229 ? 14.881 21.998 9.713 1.00 87.62 229 LYS A O 1
ATOM 1849 N N . TYR A 1 230 ? 12.669 21.915 9.304 1.00 82.00 230 TYR A N 1
ATOM 1850 C CA . TYR A 1 230 ? 12.778 21.998 7.856 1.00 82.00 230 TYR A CA 1
ATOM 1851 C C . TYR A 1 230 ? 13.437 23.310 7.410 1.00 82.00 230 TYR A C 1
ATOM 1853 O O . TYR A 1 230 ? 14.422 23.293 6.673 1.00 82.00 230 TYR A O 1
ATOM 1861 N N . ASP A 1 231 ? 12.959 24.437 7.933 1.00 84.19 231 ASP A N 1
ATOM 1862 C CA . ASP A 1 231 ? 13.509 25.768 7.680 1.00 84.19 231 ASP A CA 1
ATOM 1863 C C . ASP A 1 231 ? 14.983 25.868 8.106 1.00 84.19 231 ASP A C 1
ATOM 1865 O O . ASP A 1 231 ? 15.818 26.391 7.364 1.00 84.19 231 ASP A O 1
ATOM 1869 N N . SER A 1 232 ? 15.344 25.282 9.255 1.00 89.81 232 SER A N 1
ATOM 1870 C CA . SER A 1 232 ? 16.738 25.245 9.714 1.00 89.81 232 SER A CA 1
ATOM 1871 C C . SER A 1 232 ? 17.668 24.515 8.732 1.00 89.81 232 SER A C 1
ATOM 1873 O O . SER A 1 232 ? 18.767 24.994 8.446 1.00 89.81 232 SER A O 1
ATOM 1875 N N . LEU A 1 233 ? 17.213 23.391 8.167 1.00 87.12 233 LEU A N 1
ATOM 1876 C CA . LEU A 1 233 ? 17.975 22.602 7.199 1.00 87.12 233 LEU A CA 1
ATOM 1877 C C . LEU A 1 233 ? 18.055 23.309 5.845 1.00 87.12 233 LEU A C 1
ATOM 1879 O O . LEU A 1 233 ? 19.115 23.320 5.224 1.00 87.12 233 LEU A O 1
ATOM 1883 N N . LEU A 1 234 ? 16.964 23.942 5.413 1.00 83.56 234 LEU A N 1
ATOM 1884 C CA . LEU A 1 234 ? 16.906 24.685 4.156 1.00 83.56 234 LEU A CA 1
ATOM 1885 C C . LEU A 1 234 ? 17.846 25.900 4.159 1.00 83.56 234 LEU A C 1
ATOM 1887 O O . LEU A 1 234 ? 18.457 26.204 3.133 1.00 83.56 234 LEU A O 1
ATOM 1891 N N . LYS A 1 235 ? 17.995 26.565 5.313 1.00 87.44 235 LYS A N 1
ATOM 1892 C CA . LYS A 1 235 ? 18.955 27.662 5.532 1.00 87.44 235 LYS A CA 1
ATOM 1893 C C . LYS A 1 235 ? 20.408 27.194 5.590 1.00 87.44 235 LYS A C 1
ATOM 1895 O O . LYS A 1 235 ? 21.302 27.969 5.266 1.00 87.44 235 LYS A O 1
ATOM 1900 N N . ALA A 1 236 ? 20.643 25.960 6.032 1.00 90.69 236 ALA A N 1
ATOM 1901 C CA . ALA A 1 236 ? 21.974 25.358 6.076 1.00 90.69 236 ALA A CA 1
ATOM 1902 C C . ALA A 1 236 ? 22.415 24.771 4.722 1.00 90.69 236 ALA A C 1
ATOM 1904 O O . ALA A 1 236 ? 23.587 24.432 4.554 1.00 90.69 236 ALA A O 1
ATOM 1905 N N . LEU A 1 237 ? 21.483 24.623 3.776 1.00 88.06 237 LEU A N 1
ATOM 1906 C CA . LEU A 1 237 ? 21.743 24.094 2.445 1.00 88.06 237 LEU A CA 1
ATOM 1907 C C . LEU A 1 237 ? 22.510 25.103 1.578 1.00 88.06 237 LEU A C 1
ATOM 1909 O O . LEU A 1 237 ? 22.440 26.314 1.787 1.00 88.06 237 LEU A O 1
ATOM 1913 N N . ASP A 1 238 ? 23.199 24.595 0.557 1.00 92.25 238 ASP A N 1
ATOM 1914 C CA . ASP A 1 238 ? 23.793 25.443 -0.475 1.00 92.25 238 ASP A CA 1
ATOM 1915 C C . ASP A 1 238 ? 22.722 26.357 -1.122 1.00 92.25 238 ASP A C 1
ATOM 1917 O O . ASP A 1 238 ? 21.621 25.874 -1.420 1.00 92.25 238 ASP A O 1
ATOM 1921 N N . PRO A 1 239 ? 23.008 27.655 -1.356 1.00 88.94 239 PRO A N 1
ATOM 1922 C CA . PRO A 1 239 ? 22.020 28.605 -1.867 1.00 88.94 239 PRO A CA 1
ATOM 1923 C C . PRO A 1 239 ? 21.385 28.213 -3.207 1.00 88.94 239 PRO A C 1
ATOM 1925 O O . PRO A 1 239 ? 20.207 28.500 -3.426 1.00 88.94 239 PRO A O 1
ATOM 1928 N N . GLU A 1 240 ? 22.127 27.550 -4.098 1.00 86.19 240 GLU A N 1
ATOM 1929 C CA . GLU A 1 240 ? 21.617 27.126 -5.404 1.00 86.19 240 GLU A CA 1
ATOM 1930 C C . GLU A 1 240 ? 20.661 25.934 -5.258 1.00 86.19 240 GLU A C 1
ATOM 1932 O O . GLU A 1 240 ? 19.573 25.921 -5.842 1.00 86.19 240 GLU A O 1
ATOM 1937 N N . LEU A 1 241 ? 21.011 24.967 -4.405 1.00 76.31 241 LEU A N 1
ATOM 1938 C CA . LEU A 1 241 ? 20.139 23.831 -4.090 1.00 76.31 241 LEU A CA 1
ATOM 1939 C C . LEU A 1 241 ? 18.886 24.265 -3.318 1.00 76.31 241 LEU A C 1
ATOM 1941 O O . LEU A 1 241 ? 17.797 23.760 -3.591 1.00 76.31 241 LEU A O 1
ATOM 1945 N N . SER A 1 242 ? 19.025 25.225 -2.401 1.00 81.88 242 SER A N 1
ATOM 1946 C CA . SER A 1 242 ? 17.914 25.790 -1.627 1.00 81.88 242 SER A CA 1
ATOM 1947 C C . SER A 1 242 ? 16.900 26.472 -2.550 1.00 81.88 242 SER A C 1
ATOM 1949 O O . SER A 1 242 ? 15.699 26.210 -2.465 1.00 81.88 242 SER A O 1
ATOM 1951 N N . LEU A 1 243 ? 17.387 27.258 -3.519 1.00 81.56 243 LEU A N 1
ATOM 1952 C CA . LEU A 1 243 ? 16.552 27.920 -4.520 1.00 81.56 243 LEU A CA 1
ATOM 1953 C C . LEU A 1 243 ? 15.831 26.919 -5.437 1.00 81.56 243 LEU A C 1
ATOM 1955 O O . LEU A 1 243 ? 14.648 27.090 -5.730 1.00 81.56 243 LEU A O 1
ATOM 1959 N N . ASN A 1 244 ? 16.524 25.871 -5.889 1.00 78.38 244 ASN A N 1
ATOM 1960 C CA . ASN A 1 244 ? 15.923 24.834 -6.731 1.00 78.38 244 ASN A CA 1
ATOM 1961 C C . ASN A 1 244 ? 14.845 24.044 -5.979 1.00 78.38 244 ASN A C 1
ATOM 1963 O O . ASN A 1 244 ? 13.787 23.756 -6.539 1.00 78.38 244 ASN A O 1
ATOM 1967 N N . TYR A 1 245 ? 15.083 23.741 -4.702 1.00 75.12 245 TYR A N 1
ATOM 1968 C CA . TYR A 1 245 ? 14.094 23.089 -3.853 1.00 75.12 245 TYR A CA 1
ATOM 1969 C C . TYR A 1 245 ? 12.842 23.959 -3.661 1.00 75.12 245 TYR A C 1
ATOM 1971 O O . TYR A 1 245 ? 11.727 23.479 -3.856 1.00 75.12 245 TYR A O 1
ATOM 1979 N N . GLN A 1 246 ? 13.010 25.249 -3.346 1.00 78.25 246 GLN A N 1
ATOM 1980 C CA . GLN A 1 246 ? 11.889 26.177 -3.157 1.00 78.25 246 GLN A CA 1
ATOM 1981 C C . GLN A 1 246 ? 11.020 26.304 -4.415 1.00 78.25 246 GLN A C 1
ATOM 1983 O O . GLN A 1 246 ? 9.797 26.239 -4.315 1.00 78.25 246 GLN A O 1
ATOM 1988 N N . LYS A 1 247 ? 11.635 26.394 -5.603 1.00 77.81 247 LYS A N 1
ATOM 1989 C CA . LYS A 1 247 ? 10.898 26.408 -6.879 1.00 77.81 247 LYS A CA 1
ATOM 1990 C C . LYS A 1 247 ? 10.045 25.155 -7.066 1.00 77.81 247 LYS A C 1
ATOM 1992 O O . LYS A 1 247 ? 8.873 25.262 -7.413 1.00 77.81 247 LYS A O 1
ATOM 1997 N N . ARG A 1 248 ? 10.602 23.978 -6.763 1.00 76.06 248 ARG A N 1
ATOM 1998 C CA . ARG A 1 248 ? 9.864 22.711 -6.839 1.00 76.06 248 ARG A CA 1
ATOM 1999 C C . ARG A 1 248 ? 8.688 22.668 -5.857 1.00 76.06 248 ARG A C 1
ATOM 2001 O O . ARG A 1 248 ? 7.628 22.156 -6.204 1.00 76.06 248 ARG A O 1
ATOM 2008 N N . CYS A 1 249 ? 8.845 23.201 -4.644 1.00 67.38 249 CYS A N 1
ATOM 2009 C CA . CYS A 1 249 ? 7.742 23.303 -3.681 1.00 67.38 249 CYS A CA 1
ATOM 2010 C C . CYS A 1 249 ? 6.614 24.210 -4.174 1.00 67.38 249 CYS A C 1
ATOM 2012 O O . CYS A 1 249 ? 5.441 23.871 -4.018 1.00 67.38 249 CYS A O 1
ATOM 2014 N N . GLU A 1 250 ? 6.953 25.330 -4.812 1.00 71.75 250 GLU A N 1
ATOM 2015 C CA . GLU A 1 250 ? 5.962 26.222 -5.415 1.00 71.75 250 GLU A CA 1
ATOM 2016 C C . GLU A 1 250 ? 5.213 25.553 -6.575 1.00 71.75 250 GLU A C 1
ATOM 2018 O O . GLU A 1 250 ? 4.001 25.726 -6.700 1.00 71.75 250 GLU A O 1
ATOM 2023 N N . GLU A 1 251 ? 5.914 24.786 -7.413 1.00 71.81 251 GLU A N 1
ATOM 2024 C CA . GLU A 1 251 ? 5.323 23.997 -8.502 1.00 71.81 251 GLU A CA 1
ATOM 2025 C C . GLU A 1 251 ? 4.358 22.937 -7.952 1.00 71.81 251 GLU A C 1
ATOM 2027 O O . GLU A 1 251 ? 3.181 22.934 -8.315 1.00 71.81 251 GLU A O 1
ATOM 2032 N N . ALA A 1 252 ? 4.800 22.139 -6.975 1.00 59.06 252 ALA A N 1
ATOM 2033 C CA . ALA A 1 252 ? 3.970 21.120 -6.331 1.00 59.06 252 ALA A CA 1
ATOM 2034 C C . ALA A 1 252 ? 2.737 21.716 -5.621 1.00 59.06 252 ALA A C 1
ATOM 2036 O O . ALA A 1 252 ? 1.642 21.153 -5.669 1.00 59.06 252 ALA A O 1
ATOM 2037 N N . THR A 1 253 ? 2.879 22.891 -4.997 1.00 59.59 253 THR A N 1
ATOM 2038 C CA . THR A 1 253 ? 1.761 23.589 -4.340 1.00 59.59 253 THR A CA 1
ATOM 2039 C C . THR A 1 253 ? 0.725 24.078 -5.357 1.00 59.59 253 THR A C 1
ATOM 2041 O O . THR A 1 253 ? -0.479 24.024 -5.087 1.00 59.59 253 THR A O 1
ATOM 2044 N N . LYS A 1 254 ? 1.161 24.527 -6.543 1.00 63.22 254 LYS A N 1
ATOM 2045 C CA . LYS A 1 254 ? 0.262 24.931 -7.638 1.00 63.22 254 LYS A CA 1
ATOM 2046 C C . LYS A 1 254 ? -0.487 23.737 -8.227 1.00 63.22 254 LYS A C 1
ATOM 2048 O O . LYS A 1 254 ? -1.684 23.856 -8.478 1.00 63.22 254 LYS A O 1
ATOM 2053 N N . GLU A 1 255 ? 0.193 22.607 -8.399 1.00 61.38 255 GLU A N 1
ATOM 2054 C CA . GLU A 1 255 ? -0.399 21.366 -8.912 1.00 61.38 255 GLU A CA 1
ATOM 2055 C C . GLU A 1 255 ? -1.426 20.765 -7.940 1.00 61.38 255 GLU A C 1
ATOM 2057 O O . GLU A 1 255 ? -2.490 20.327 -8.370 1.00 61.38 255 GLU A O 1
ATOM 2062 N N . GLY A 1 256 ? -1.153 20.795 -6.629 1.00 44.97 256 GLY A N 1
ATOM 2063 C CA . GLY A 1 256 ? -2.010 20.165 -5.618 1.00 44.97 256 GLY A CA 1
ATOM 2064 C C . GLY A 1 256 ? -3.181 21.012 -5.101 1.00 44.97 256 GLY A C 1
ATOM 2065 O O . GLY A 1 256 ? -4.208 20.459 -4.719 1.00 44.97 256 GLY A O 1
ATOM 2066 N N . SER A 1 257 ? -3.061 22.346 -5.059 1.00 49.03 257 SER A N 1
ATOM 2067 C CA . SER A 1 257 ? -4.071 23.215 -4.416 1.00 49.03 257 SER A CA 1
ATOM 2068 C C . SER A 1 257 ? -5.010 23.946 -5.382 1.00 49.03 257 SER A C 1
ATOM 2070 O O . SER A 1 257 ? -5.998 24.541 -4.943 1.00 49.03 257 SER A O 1
ATOM 2072 N N . GLY A 1 258 ? -4.686 23.972 -6.682 1.00 48.72 258 GLY A N 1
ATOM 2073 C CA . GLY A 1 258 ? -5.419 24.735 -7.701 1.00 48.72 258 GLY A CA 1
ATOM 2074 C C . GLY A 1 258 ? -5.440 26.258 -7.483 1.00 48.72 258 GLY A C 1
ATOM 2075 O O . GLY A 1 258 ? -6.122 26.972 -8.218 1.00 48.72 258 GLY A O 1
ATOM 2076 N N . LYS A 1 259 ? -4.720 26.785 -6.479 1.00 49.19 259 LYS A N 1
ATOM 2077 C CA . LYS A 1 259 ? -4.690 28.210 -6.116 1.00 49.19 259 LYS A CA 1
ATOM 2078 C C . LYS A 1 259 ? -3.350 28.836 -6.499 1.00 49.19 259 LYS A C 1
ATOM 2080 O O . LYS A 1 259 ? -2.287 28.322 -6.178 1.00 49.19 259 LYS A O 1
ATOM 2085 N N . THR A 1 260 ? -3.402 30.003 -7.142 1.00 45.41 260 THR A N 1
ATOM 2086 C CA . THR A 1 260 ? -2.220 30.758 -7.606 1.00 45.41 260 THR A CA 1
ATOM 2087 C C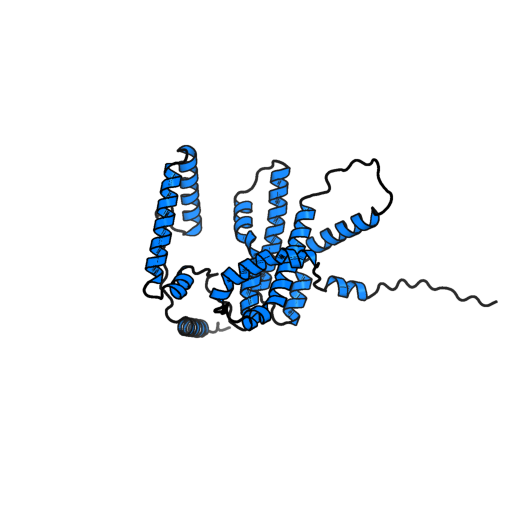 . THR A 1 260 ? -1.597 31.661 -6.536 1.00 45.41 260 THR A C 1
ATOM 2089 O O . THR A 1 260 ? -0.647 32.383 -6.826 1.00 45.41 260 THR A O 1
ATOM 2092 N N . SER A 1 261 ? -2.136 31.667 -5.315 1.00 45.09 261 SER A N 1
ATOM 2093 C CA . SER A 1 261 ? -1.680 32.529 -4.222 1.00 45.09 261 SER A CA 1
ATOM 2094 C C . SER A 1 261 ? -1.741 31.798 -2.881 1.00 45.09 261 SER A C 1
ATOM 2096 O O . SER A 1 261 ? -2.827 31.447 -2.415 1.00 45.09 261 SER A O 1
ATOM 2098 N N . GLY A 1 262 ? -0.576 31.606 -2.266 1.00 50.75 262 GLY A N 1
ATOM 2099 C CA . GLY A 1 262 ? -0.370 30.986 -0.958 1.00 50.75 262 GLY A CA 1
ATOM 2100 C C . GLY A 1 262 ? 1.128 30.961 -0.613 1.00 50.75 262 GLY A C 1
ATOM 2101 O O . GLY A 1 262 ? 1.940 31.312 -1.473 1.00 50.75 262 GLY A O 1
ATOM 2102 N N . PRO A 1 263 ? 1.513 30.599 0.622 1.00 56.62 263 PRO A N 1
ATOM 2103 C CA . PRO A 1 263 ? 2.917 30.418 0.995 1.00 56.62 263 PRO A CA 1
ATOM 2104 C C . PRO A 1 263 ? 3.602 29.389 0.083 1.00 56.62 263 PRO A C 1
ATOM 2106 O O . PRO A 1 263 ? 2.958 28.439 -0.361 1.00 56.62 263 PRO A O 1
ATOM 2109 N N . SER A 1 264 ? 4.906 29.546 -0.167 1.00 53.34 264 SER A N 1
ATOM 2110 C CA . SER A 1 264 ? 5.683 28.664 -1.061 1.00 53.34 264 SER A CA 1
ATOM 2111 C C . SER A 1 264 ? 5.726 27.196 -0.613 1.00 53.34 264 SER A C 1
ATOM 2113 O O . SER A 1 264 ? 6.002 26.318 -1.424 1.00 53.34 264 SER A O 1
ATOM 2115 N N . LEU A 1 265 ? 5.422 26.931 0.662 1.00 58.66 265 LEU A N 1
ATOM 2116 C CA . LEU A 1 265 ? 5.348 25.597 1.268 1.00 58.66 265 LEU A CA 1
ATOM 2117 C C . LEU A 1 265 ? 3.902 25.107 1.493 1.00 58.66 265 LEU A C 1
ATOM 2119 O O . LEU A 1 265 ? 3.696 24.065 2.108 1.00 58.66 265 LEU A O 1
ATOM 2123 N N . GLY A 1 266 ? 2.895 25.845 1.017 1.00 60.81 266 GLY A N 1
ATOM 2124 C CA . GLY A 1 266 ? 1.483 25.550 1.267 1.00 60.81 266 GLY A CA 1
ATOM 2125 C C . GLY A 1 266 ? 0.973 26.083 2.612 1.00 60.81 266 GLY A C 1
ATOM 2126 O O . GLY A 1 266 ? 1.625 26.866 3.301 1.00 60.81 266 GLY A O 1
ATOM 2127 N N . THR A 1 267 ? -0.260 25.730 2.974 1.00 64.06 267 THR A N 1
ATOM 2128 C CA . THR A 1 267 ? -0.864 26.086 4.267 1.00 64.06 267 THR A CA 1
ATOM 2129 C C . THR A 1 267 ? -1.604 24.880 4.807 1.00 64.06 267 THR A C 1
ATOM 2131 O O . THR A 1 267 ? -2.516 24.373 4.152 1.00 64.06 267 THR A O 1
ATOM 2134 N N . TRP A 1 268 ? -1.234 24.441 6.007 1.00 66.81 268 TRP A N 1
ATOM 2135 C CA . TRP A 1 268 ? -1.961 23.391 6.705 1.00 66.81 268 TRP A CA 1
ATOM 2136 C C . TRP A 1 268 ? -3.319 23.917 7.161 1.00 66.81 268 TRP A C 1
ATOM 2138 O O . TRP A 1 268 ? -3.411 24.900 7.896 1.00 66.81 268 TRP A O 1
ATOM 2148 N N . SER A 1 269 ? -4.386 23.249 6.734 1.00 68.88 269 SER A N 1
ATOM 2149 C CA . SER A 1 269 ? -5.714 23.420 7.310 1.00 68.88 269 SER A CA 1
ATOM 2150 C C . SER A 1 269 ? -6.038 22.151 8.081 1.00 68.88 269 SER A C 1
ATOM 2152 O O . SER A 1 269 ? -6.175 21.086 7.485 1.00 68.88 269 SER A O 1
ATOM 2154 N N . ILE A 1 270 ? -6.102 22.255 9.411 1.00 72.38 270 ILE A N 1
ATOM 2155 C CA . ILE A 1 270 ? -6.517 21.133 10.252 1.00 72.38 270 ILE A CA 1
ATOM 2156 C C . ILE A 1 270 ? -8.045 21.033 10.144 1.00 72.38 270 ILE A C 1
ATOM 2158 O O . ILE A 1 270 ? -8.728 22.004 10.489 1.00 72.38 270 ILE A O 1
ATOM 2162 N N . PRO A 1 271 ? -8.594 19.913 9.642 1.00 68.69 271 PRO A N 1
ATOM 2163 C CA . PRO A 1 271 ? -10.034 19.751 9.508 1.00 68.69 271 PRO A CA 1
ATOM 2164 C C . PRO A 1 271 ? -10.719 19.691 10.886 1.00 68.69 271 PRO A C 1
ATOM 2166 O O . PRO A 1 271 ? -10.059 19.423 11.895 1.00 68.69 271 PRO A O 1
ATOM 2169 N N . PRO A 1 272 ? -12.041 19.931 10.959 1.00 72.69 272 PRO A N 1
ATOM 2170 C CA . PRO A 1 272 ? -12.798 19.751 12.193 1.00 72.69 272 PRO A CA 1
ATOM 2171 C C . PRO A 1 272 ? -12.632 18.333 12.749 1.00 72.69 272 PRO A C 1
ATOM 2173 O O . PRO A 1 272 ? -12.636 17.360 11.994 1.00 72.69 272 PRO A O 1
ATOM 2176 N N . VAL A 1 273 ? -12.496 18.217 14.072 1.00 73.12 273 VAL A N 1
ATOM 2177 C CA . VAL A 1 273 ? -12.398 16.912 14.737 1.00 73.12 273 VAL A CA 1
ATOM 2178 C C . VAL A 1 273 ? -13.760 16.233 14.731 1.00 73.12 273 VAL A C 1
ATOM 2180 O O . VAL A 1 273 ? -14.771 16.853 15.054 1.00 73.12 273 VAL A O 1
ATOM 2183 N N . ILE A 1 274 ? -13.768 14.944 14.406 1.00 71.62 274 ILE A N 1
ATOM 2184 C CA . ILE A 1 274 ? -14.937 14.087 14.584 1.00 71.62 274 ILE A CA 1
ATOM 2185 C C . ILE A 1 274 ? -14.917 13.581 16.030 1.00 71.62 274 ILE A C 1
ATOM 2187 O O . ILE A 1 274 ? -14.063 12.775 16.402 1.00 71.62 274 ILE A O 1
ATOM 2191 N N . GLU A 1 275 ? -15.808 14.121 16.865 1.00 68.69 275 GLU A N 1
ATOM 2192 C CA . GLU A 1 275 ? -15.904 13.757 18.287 1.00 68.69 275 GLU A CA 1
ATOM 2193 C C . GLU A 1 275 ? -16.549 12.380 18.488 1.00 68.69 275 GLU A C 1
ATOM 2195 O O . GLU A 1 275 ? -16.067 11.592 19.300 1.00 68.69 275 GLU A O 1
ATOM 2200 N N . ASP A 1 276 ? -17.603 12.084 17.723 1.00 69.81 276 ASP A N 1
ATOM 2201 C CA . ASP A 1 276 ? -18.305 10.802 17.733 1.00 69.81 276 ASP A CA 1
ATOM 2202 C C . ASP A 1 276 ? -18.314 10.203 16.326 1.00 69.81 276 ASP A C 1
ATOM 2204 O O . ASP A 1 276 ? -19.030 10.643 15.422 1.00 69.81 276 ASP A O 1
ATOM 2208 N N . GLU A 1 277 ? -17.478 9.185 16.162 1.00 61.94 277 GLU A N 1
ATOM 2209 C CA . GLU A 1 277 ? -17.254 8.517 14.890 1.00 61.94 277 GLU A CA 1
ATOM 2210 C C . GLU A 1 277 ? -18.465 7.678 14.444 1.00 61.94 277 GLU A C 1
ATOM 2212 O O . GLU A 1 277 ? -18.728 7.546 13.249 1.00 61.94 277 GLU A O 1
ATOM 2217 N N . GLU A 1 278 ? -19.238 7.123 15.381 1.00 63.34 278 GLU A N 1
ATOM 2218 C CA . GLU A 1 278 ? -20.413 6.305 15.060 1.00 63.34 278 GLU A CA 1
ATOM 2219 C C . GLU A 1 278 ? -21.594 7.176 14.619 1.00 63.34 278 GLU A C 1
ATOM 2221 O O . GLU A 1 278 ? -22.265 6.856 13.628 1.00 63.34 278 GLU A O 1
ATOM 2226 N N . LEU A 1 279 ? -21.814 8.307 15.299 1.00 70.38 279 LEU A N 1
ATOM 2227 C CA . LEU A 1 279 ? -22.811 9.303 14.900 1.00 70.38 279 LEU A CA 1
ATOM 2228 C C . LEU A 1 279 ? -22.452 9.942 13.558 1.00 70.38 279 LEU A C 1
ATOM 2230 O O . LEU A 1 279 ? -23.292 9.972 12.658 1.00 70.38 279 LEU A O 1
ATOM 2234 N N . TYR A 1 280 ? -21.197 10.367 13.378 1.00 67.38 280 TYR A N 1
ATOM 2235 C CA . TYR A 1 280 ? -20.741 10.961 12.122 1.00 67.38 280 TYR A CA 1
ATOM 2236 C C . TYR A 1 280 ? -20.956 10.015 10.934 1.00 67.38 280 TYR A C 1
ATOM 2238 O O . TYR A 1 280 ? -21.528 10.407 9.914 1.00 67.38 280 TYR A O 1
ATOM 2246 N N . ARG A 1 281 ? -20.586 8.735 11.074 1.00 63.09 281 ARG A N 1
ATOM 2247 C CA . ARG A 1 281 ? -20.813 7.729 10.024 1.00 63.09 281 ARG A CA 1
ATOM 2248 C C . ARG A 1 281 ? -22.290 7.519 9.729 1.00 63.09 281 ARG A C 1
ATOM 2250 O O . ARG A 1 281 ? -22.657 7.374 8.561 1.00 63.09 281 ARG A O 1
ATOM 2257 N N . SER A 1 282 ? -23.125 7.497 10.763 1.00 66.19 282 SER A N 1
ATOM 2258 C CA . SER A 1 282 ? -24.573 7.335 10.618 1.00 66.19 282 SER A CA 1
ATOM 2259 C C . SER A 1 282 ? -25.185 8.498 9.833 1.00 66.19 282 SER A C 1
ATOM 2261 O O . SER A 1 282 ? -25.947 8.272 8.893 1.00 66.19 282 SER A O 1
ATOM 2263 N N . ASP A 1 283 ? -24.778 9.730 10.130 1.00 71.88 283 ASP A N 1
ATOM 2264 C CA . ASP A 1 283 ? -25.259 10.932 9.444 1.00 71.88 283 ASP A CA 1
ATOM 2265 C C . ASP A 1 283 ? -24.774 11.016 7.988 1.00 71.88 283 ASP A C 1
ATOM 2267 O O . ASP A 1 283 ? -25.536 11.374 7.081 1.00 71.88 283 ASP A O 1
ATOM 2271 N N . VAL A 1 284 ? -23.530 10.612 7.715 1.00 63.56 284 VAL A N 1
ATOM 2272 C CA . VAL A 1 284 ? -23.001 10.573 6.343 1.00 63.56 284 VAL A CA 1
ATOM 2273 C C . VAL A 1 284 ? -23.683 9.482 5.501 1.00 63.56 284 VAL A C 1
ATOM 2275 O O . VAL A 1 284 ? -24.005 9.706 4.333 1.00 63.56 284 VAL A O 1
ATOM 2278 N N . LEU A 1 285 ? -23.970 8.313 6.079 1.00 56.34 285 LEU A N 1
ATOM 2279 C CA . LEU A 1 285 ? -24.730 7.249 5.408 1.00 56.34 285 LEU A CA 1
ATOM 2280 C C . LEU A 1 285 ? -26.181 7.667 5.123 1.00 56.34 285 LEU A C 1
ATOM 2282 O O . LEU A 1 285 ? -26.701 7.408 4.034 1.00 56.34 285 LEU A O 1
ATOM 2286 N N . ASN A 1 286 ? -26.816 8.362 6.067 1.00 58.22 286 ASN A N 1
ATOM 2287 C CA . ASN A 1 286 ? -28.178 8.864 5.905 1.00 58.22 286 ASN A CA 1
ATOM 2288 C C . ASN A 1 286 ? -28.259 9.986 4.859 1.00 58.22 286 ASN A C 1
ATOM 2290 O O . ASN A 1 286 ? -29.196 10.009 4.066 1.00 58.22 286 ASN A O 1
ATOM 2294 N N . SER A 1 287 ? -27.256 10.865 4.777 1.00 56.00 287 SER A N 1
ATOM 2295 C CA . SER A 1 287 ? -27.229 11.951 3.784 1.00 56.00 287 SER A CA 1
ATOM 2296 C C . SER A 1 287 ? -26.973 11.469 2.348 1.00 56.00 287 SER A C 1
ATOM 2298 O O . SER A 1 287 ? -27.560 12.014 1.409 1.00 56.00 287 SER A O 1
ATOM 2300 N N . LYS A 1 288 ? -26.191 10.395 2.150 1.00 48.81 288 LYS A N 1
ATOM 2301 C CA . LYS A 1 288 ? -26.008 9.751 0.831 1.00 48.81 288 LYS A CA 1
ATOM 2302 C C . LYS A 1 288 ? -27.256 9.021 0.316 1.00 48.81 288 LYS A C 1
ATOM 2304 O O . LYS A 1 288 ? -27.360 8.791 -0.885 1.00 48.81 288 LYS A O 1
ATOM 2309 N N . SER A 1 289 ? -28.219 8.710 1.185 1.00 41.47 289 SER A N 1
ATOM 2310 C CA . SER A 1 289 ? -29.498 8.085 0.802 1.00 41.47 289 SER A CA 1
ATOM 2311 C C . SER A 1 289 ? -30.481 9.069 0.142 1.00 41.47 289 SER A C 1
ATOM 2313 O O . SER A 1 289 ? -31.561 8.672 -0.285 1.00 41.47 289 SER A O 1
ATOM 2315 N N . THR A 1 290 ? -30.105 10.348 0.033 1.00 38.69 290 THR A N 1
ATOM 2316 C CA . THR A 1 290 ? -30.930 11.449 -0.499 1.00 38.69 290 THR A CA 1
ATOM 2317 C C . THR A 1 290 ? -30.507 11.933 -1.894 1.00 38.69 290 THR A C 1
ATOM 2319 O O . THR A 1 290 ? -30.802 13.068 -2.270 1.00 38.69 290 THR A O 1
ATOM 2322 N N . ILE A 1 291 ? -29.826 11.105 -2.693 1.00 34.66 291 ILE A N 1
ATOM 2323 C CA . ILE A 1 291 ? -29.615 11.426 -4.115 1.00 34.66 291 ILE A CA 1
ATOM 2324 C C . ILE A 1 291 ? -30.949 11.207 -4.856 1.00 34.66 291 ILE A C 1
ATOM 2326 O O . ILE A 1 291 ? -31.525 10.127 -4.718 1.00 34.66 291 ILE A O 1
ATOM 2330 N N . PRO A 1 292 ? -31.467 12.186 -5.625 1.00 35.19 292 PRO A N 1
ATOM 2331 C CA . PRO A 1 292 ? -32.740 12.040 -6.323 1.00 35.19 292 PRO A CA 1
ATOM 2332 C C . PRO A 1 292 ? -32.671 10.899 -7.337 1.00 35.19 292 PRO A C 1
ATOM 2334 O O . PRO A 1 292 ? -31.697 10.794 -8.087 1.00 35.19 292 PRO A O 1
ATOM 2337 N N . GLU A 1 293 ? -33.727 10.088 -7.389 1.00 32.31 293 GLU A N 1
ATOM 2338 C CA . GLU A 1 293 ? -34.012 9.220 -8.527 1.00 32.31 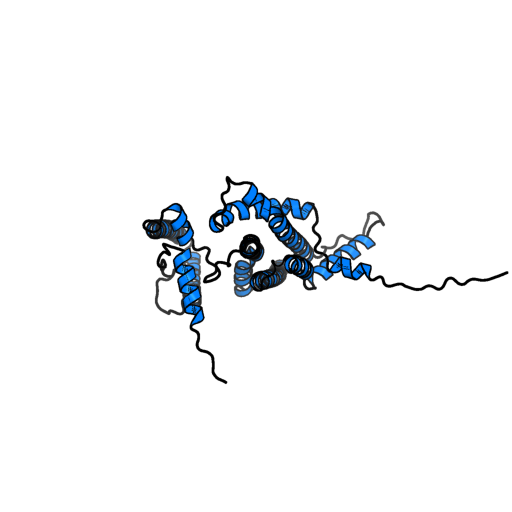293 GLU A CA 1
ATOM 2339 C C . GLU A 1 293 ? -33.927 10.058 -9.809 1.00 32.31 293 GLU A C 1
ATOM 2341 O O . GLU A 1 293 ? -34.686 11.011 -10.010 1.00 32.31 293 GLU A O 1
ATOM 2346 N N . TRP A 1 294 ? -32.968 9.731 -10.673 1.00 32.41 294 TRP A N 1
ATOM 2347 C CA . TRP A 1 294 ? -32.953 10.262 -12.025 1.00 32.41 294 TRP A CA 1
ATOM 2348 C C . TRP A 1 294 ? -34.135 9.628 -12.761 1.00 32.41 294 TRP A C 1
ATOM 2350 O O . TRP A 1 294 ? -34.097 8.457 -13.132 1.00 32.41 294 TRP A O 1
ATOM 2360 N N . ASN A 1 295 ? -35.213 10.399 -12.905 1.00 33.00 295 ASN A N 1
ATOM 2361 C CA . ASN A 1 295 ? -36.346 10.048 -13.751 1.00 33.00 295 ASN A CA 1
ATOM 2362 C C . ASN A 1 295 ? -35.874 9.888 -15.205 1.00 33.00 295 ASN A C 1
ATOM 2364 O O . ASN A 1 295 ? -35.396 10.865 -15.778 1.00 33.00 295 ASN A O 1
ATOM 2368 N N . THR A 1 296 ? -36.079 8.675 -15.741 1.00 36.91 296 THR A N 1
ATOM 2369 C CA . THR A 1 296 ? -36.215 8.262 -17.164 1.00 36.91 296 THR A CA 1
ATOM 2370 C C . THR A 1 296 ? -35.305 8.890 -18.212 1.00 36.91 296 THR A C 1
ATOM 2372 O O . THR A 1 296 ? -35.514 10.077 -18.543 1.00 36.91 296 THR A O 1
#

Mean predicted aligned error: 16.09 Å

pLDDT: mean 73.76, std 19.51, range [30.14, 96.81]

Foldseek 3Di:
DDDDDDPDDPPPDPVVVVVLLAQDFDPVLLVVLVVVVVVLCVPCCVVVVHDPVDVCSVVLCVVVLSSLSSSLSVLVVLLVVVLCPPDDDDPDDDDPPPPVVVVVVNVVSVVCLVPLVCSSVQVVCVVVVQDDPQLVVLSVLSNLLSVLVSVQSVCVVVVHDDDPVSVVSNVVSVVSSSSNSQSSSCVSVVHDRPPPPPDPPQLVVLCVVVNQVCSVVVVVVVVVVVVVVVVVVLVVDDPVVSVVVLVVLQVVQCVPPVDPDDPSNHDDDNDRDDRDPVVVVVVVVVVVVPDDDPDD

Secondary structure (DSSP, 8-state):
-------------THHHHHHTS----HHHHHHHHHHHHHHHHHHTTTTT--TT-HHHHHHHHHHHHHHHHHHHHHHHHHHHHHS------S-SS-SSSHHHHHHHHHHHHHHHHS-TTHHHHHHHHHTT---HHHHHHHHHHHHHHHHHHHHHHHHHHTPPPPHHHHHHHHHHTTHHHHHHHHHHHHHHTPPP-TTTT---HHHHHHHHH-TTTHHHHHHHHHHHHHHHHHHHHHHS-HHHHHHHHHHHHHHHHHHH--S-S-TT----PPPP-S-HHHHHHHHHHHHTT------

Radius of gyration: 26.05 Å; Cα contacts (8 Å, |Δi|>4): 177; chains: 1; bounding box: 70×97×56 Å

Nearest PDB structures (foldseek):
  8gf9-assembly1_A  TM=2.995E-01  e=5.298E+00  Homo sapiens
  8t10-assembly1_D  TM=2.225E-01  e=2.702E+00  Rattus norvegicus

Organism: NCBI:txid243964

Solvent-accessible surface area (backbone atoms only — not comparable to full-atom values): 17665 Å² total; per-residue (Å²): 143,80,90,78,85,84,80,86,71,88,72,85,60,76,70,65,59,60,58,70,53,47,69,75,69,55,71,66,31,43,64,60,32,44,61,57,50,50,50,45,51,72,67,45,31,64,79,69,72,46,57,88,89,40,60,65,74,51,62,72,51,43,65,61,52,49,50,52,47,10,41,52,47,45,50,50,57,49,52,54,53,65,71,52,67,80,73,83,74,73,96,66,90,80,74,102,71,63,70,67,60,52,54,52,51,53,51,50,48,51,48,45,70,73,47,74,68,55,52,20,50,48,53,55,32,45,78,70,74,50,61,44,73,67,45,52,51,28,52,52,38,40,55,50,26,53,51,43,49,50,52,52,53,50,27,60,76,68,72,46,87,76,59,66,65,59,51,52,51,31,62,74,28,68,60,25,66,61,57,31,49,52,54,42,50,25,47,77,70,73,45,82,65,74,67,88,69,77,62,84,42,61,59,58,52,30,25,74,75,59,32,67,90,40,10,62,60,54,50,51,50,53,51,49,55,50,50,54,53,48,52,56,51,48,71,71,39,58,70,69,60,35,51,54,50,50,51,51,37,39,51,53,40,38,73,73,65,79,48,98,77,75,57,59,85,48,79,94,76,83,74,85,76,77,82,51,66,68,61,50,50,51,53,55,56,58,58,66,71,67,66,76,82,82,80,128

Sequence (296 aa):
MVNTDCDDKTTNAPFQKDLEDTAMIGIDDMQRANSTLEDFCRSYFMFHKMDPHQPQSIIRFLPLLSFTESYIYQLDNLNEKLLHPSVGKDRSSYGEYNVKAKQSSDFTSVRMMTSDPFRPLCIALEHHGLLTDRVREEFSSGVEYWSLERKLCHALGSKQEISVEDVMRAIHLKSFDYRVLNPLLYQLRGEKDDVLENSFNILHMFNGIYGASAAPAMLAKIITEAEEKYDSLLKALDPELSLNYQKRCEEATKEGSGKTSGPSLGTWSIPPVIEDEELYRSDVLNSKSTIPEWNT

=== Feature glossary ===
Legend for the data blocks above and below:

— What the protein is —

The amino-acid sequence is the protein's primary structure: the linear order of residues from the N-terminus to the C-terminus, written in one-letter code. Everything else here — the 3D coordinates, the secondary structure, the domain annotations — is ultimately a consequence of this string.

Database cross-references. InterPro integrates a dozen domain/family signature databases into unified entries with residue-range hits. GO terms attach function/process/location labels with evidence codes. CATH codes position the fold in a four-level structural taxonomy. Organism is the NCBI-taxonomy species name.

— Where its atoms are —

The mmCIF block holds the 3D Cartesian coordinates of each backbone atom (N, Cα, C, O) in ångströms. mmCIF is the PDB's canonical archive format — a tagged-loop text representation of the atomic model.

The six renders are orthographic views along the three Cartesian axes in both directions. Representation (cartoon, sticks, or surface) and color scheme (sequence-rainbow or by-chain) vary across proteins so the training set covers all the common visualization conventions.

— Local backbone conformation —

Secondary structure is the local, repeating backbone conformation. DSSP classifies it into eight states by reading the hydrogen-bond network: three helix types (H, G, I), two β types (E, B), two non-regular types (T, S), and unstructured coil (-).

SS3 is a coarse helix/strand/coil call (letters a/b/c) made by the P-SEA algorithm from inter-Cα distances and dihedrals. It is less detailed than DSSP but needs only Cα positions.

Backbone dihedral angles. Every residue except chain termini has a φ (preceding-C → N → Cα → C) and a ψ (N → Cα → C → next-N). They are reported in degrees following the IUPAC sign convention. Secondary structure is essentially a statement about which (φ, ψ) basin each residue occupies.

— Global shape and packing —

The geometric summary reports three shape descriptors. Rg (radius of gyration) measures how spread out the Cα atoms are about their centre of mass; compact globular proteins have small Rg, elongated or unfolded ones large. Cα contacts (<8 Å, |i−j|>4) count long-range residue pairs in spatial proximity — high for tightly packed folds, near zero for rods or random coil. The bounding-box extents give the protein's footprint along x, y, z in Å.

Solvent accessibility: the surface area of each residue that a 1.4 Å water probe can touch, in Å². When only backbone atoms are present the absolute values are lower than full-atom SASA (side chains contribute most of the area) and are flagged as backbone-only.

Plot images: a contact map (which residues are close in 3D, as an N×N binary image), a Ramachandran scatter (backbone torsion angles, revealing secondary-structure composition at a glance), and — for AlphaFold structures — a PAE heatmap (pairwise prediction confidence).

— Structural neighborhood —

Foldseek's 3Di representation compresses backbone geometry into a per-residue letter drawn from a learned twenty-state alphabet. It captures the tertiary interaction pattern around each residue — which residues are packed against it in space, regardless of where they are in sequence.

Structural nearest neighbors (via Foldseek easy-search vs the PDB). Reported per hit: target PDB id, E-value, and alignment TM-score. A TM-score above ~0.5 is the conventional threshold for 'same fold'.

— Confidence and disorder —

pLDDT (predicted Local Distance Difference Test) is AlphaFold's per-residue confidence score, r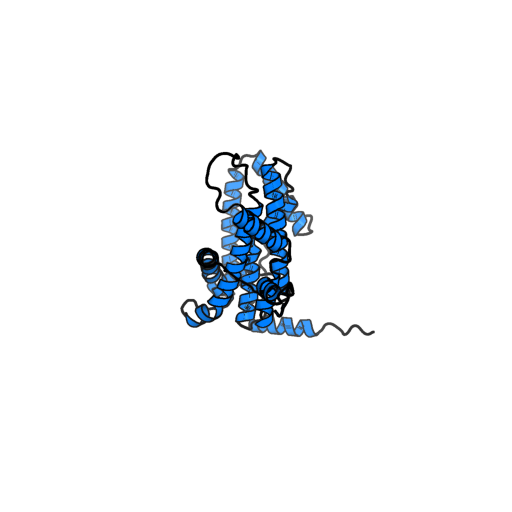anging from 0 to 100. Values above 90 indicate high confidence (typically well-packed cores); 70–90 is confident; 50–70 low confidence; below 50 usually means the region is disordered or the prediction is unreliable there. AlphaFold stores pLDDT in the mmCIF B-factor column.

For experimental (PDB) structures, the B-factor (temperature factor) quantifies the positional spread of each atom in the crystal — a combination of thermal vibration and static disorder — in units of Å². High B-factors mark flexible loops or poorly resolved regions; low B-factors mark the rigid, well-ordered core.

Predicted Aligned Error (PAE) is an AlphaFold confidence matrix: entry (i, j) is the expected error in the position of residue j, in ångströms, when the prediction is superimposed on the true structure at residue i. Low PAE within a block of residues means that block is internally rigid and well-predicted; high PAE between two blocks means their relative placement is uncertain even if each block individually is confident.